Protein AF-G9BY23-F1 (afdb_monomer)

Structure (mmCIF, N/CA/C/O backbone):
data_AF-G9BY23-F1
#
_entry.id   AF-G9BY23-F1
#
loop_
_atom_site.group_PDB
_atom_site.id
_atom_site.type_symbol
_atom_site.label_atom_id
_atom_site.label_alt_id
_atom_site.label_comp_id
_atom_site.label_asym_id
_atom_site.label_entity_id
_atom_site.label_seq_id
_atom_site.pdbx_PDB_ins_code
_atom_site.Cartn_x
_atom_site.Cartn_y
_atom_site.Cartn_z
_atom_site.occupancy
_atom_site.B_iso_or_equiv
_atom_site.auth_seq_id
_atom_site.auth_comp_id
_atom_site.auth_asym_id
_atom_site.auth_atom_id
_atom_site.pdbx_PDB_model_num
ATOM 1 N N . LEU A 1 1 ? 7.078 -3.952 -28.530 1.00 67.00 1 LEU A N 1
ATOM 2 C CA . LEU A 1 1 ? 6.499 -4.415 -27.232 1.00 67.00 1 LEU A CA 1
ATOM 3 C C . LEU A 1 1 ? 7.378 -3.966 -26.068 1.00 67.00 1 LEU A C 1
ATOM 5 O O . LEU A 1 1 ? 6.854 -3.546 -25.046 1.00 67.00 1 LEU A O 1
ATOM 9 N N . LEU A 1 2 ? 8.705 -4.004 -26.226 1.00 70.94 2 LEU A N 1
ATOM 10 C CA . LEU A 1 2 ? 9.654 -3.502 -25.228 1.00 70.94 2 LEU A CA 1
ATOM 11 C C . LEU A 1 2 ? 9.468 -1.994 -24.974 1.00 70.94 2 LEU A C 1
ATOM 13 O O . LEU A 1 2 ? 9.468 -1.566 -23.827 1.00 70.94 2 LEU A O 1
ATOM 17 N N . ARG A 1 3 ? 9.177 -1.225 -26.034 1.00 74.00 3 ARG A N 1
ATOM 18 C CA . ARG A 1 3 ? 8.902 0.227 -26.002 1.00 74.00 3 ARG A CA 1
ATOM 19 C C . ARG A 1 3 ? 7.757 0.676 -25.083 1.00 74.00 3 ARG A C 1
ATOM 21 O O . ARG A 1 3 ? 7.703 1.834 -24.691 1.00 74.00 3 ARG A O 1
ATOM 28 N N . GLU A 1 4 ? 6.827 -0.221 -24.753 1.00 73.81 4 GLU A N 1
ATOM 29 C CA . GLU A 1 4 ? 5.715 0.068 -23.831 1.00 73.81 4 GLU A CA 1
ATOM 30 C C . GLU A 1 4 ? 6.126 -0.098 -22.361 1.00 73.81 4 GLU A C 1
ATOM 32 O O . GLU A 1 4 ? 5.436 0.363 -21.452 1.00 73.81 4 GLU A O 1
ATOM 37 N N . ILE A 1 5 ? 7.246 -0.781 -22.120 1.00 76.56 5 ILE A N 1
ATOM 38 C CA . ILE A 1 5 ? 7.738 -1.138 -20.790 1.00 76.56 5 ILE A CA 1
ATOM 39 C C . ILE A 1 5 ? 8.937 -0.264 -20.424 1.00 76.56 5 ILE A C 1
ATOM 41 O O . ILE A 1 5 ? 9.001 0.222 -19.296 1.00 76.56 5 ILE A O 1
ATOM 45 N N . ILE A 1 6 ? 9.850 -0.033 -21.370 1.00 81.50 6 ILE A N 1
ATOM 46 C CA . ILE A 1 6 ? 11.084 0.733 -21.173 1.00 81.50 6 ILE A CA 1
ATOM 47 C C . ILE A 1 6 ? 11.173 1.905 -22.148 1.00 81.50 6 ILE A C 1
ATOM 49 O O . ILE A 1 6 ? 10.624 1.861 -23.250 1.00 81.50 6 ILE A O 1
ATOM 53 N N . ASP A 1 7 ? 11.897 2.934 -21.736 1.00 82.56 7 ASP A N 1
ATOM 54 C CA . ASP A 1 7 ? 12.338 4.029 -22.587 1.00 82.56 7 ASP A CA 1
ATOM 55 C C . ASP A 1 7 ? 13.594 3.589 -23.361 1.00 82.56 7 ASP A C 1
ATOM 57 O O . ASP A 1 7 ? 14.677 3.434 -22.787 1.00 82.56 7 ASP A O 1
ATOM 61 N N . LEU A 1 8 ? 13.437 3.317 -24.662 1.00 71.81 8 LEU A N 1
ATOM 62 C CA . LEU A 1 8 ? 14.515 2.810 -25.519 1.00 71.81 8 LEU A CA 1
ATOM 63 C C . LEU A 1 8 ? 15.639 3.836 -25.700 1.00 71.81 8 LEU A C 1
ATOM 65 O O . LEU A 1 8 ? 16.803 3.445 -25.713 1.00 71.81 8 LEU A O 1
ATOM 69 N N . GLU A 1 9 ? 15.323 5.129 -25.778 1.00 67.88 9 GLU A N 1
ATOM 70 C CA . GLU A 1 9 ? 16.326 6.185 -25.959 1.00 67.88 9 GLU A CA 1
ATOM 71 C C . GLU A 1 9 ? 17.155 6.379 -24.685 1.00 67.88 9 GLU A C 1
ATOM 73 O O . GLU A 1 9 ? 18.389 6.435 -24.739 1.00 67.88 9 GLU A O 1
ATOM 78 N N . ALA A 1 10 ? 16.501 6.393 -23.518 1.00 70.69 10 ALA A N 1
ATOM 79 C CA . ALA A 1 10 ? 17.186 6.474 -22.228 1.00 70.69 10 ALA A CA 1
ATOM 80 C C . ALA A 1 10 ? 18.034 5.222 -21.942 1.00 70.69 10 ALA A C 1
ATOM 82 O O . ALA A 1 10 ? 19.158 5.332 -21.440 1.00 70.69 10 ALA A O 1
ATOM 83 N N . THR A 1 11 ? 17.536 4.040 -22.320 1.00 71.25 11 THR A N 1
ATOM 84 C CA . THR A 1 11 ? 18.247 2.765 -22.132 1.00 71.25 11 THR A CA 1
ATOM 85 C C . THR A 1 11 ? 19.426 2.610 -23.100 1.00 71.25 11 THR A C 1
ATOM 87 O O . THR A 1 11 ? 20.443 2.031 -22.721 1.00 71.25 11 THR A O 1
ATOM 90 N N . TYR A 1 12 ? 19.326 3.134 -24.328 1.00 61.84 12 TYR A N 1
ATOM 91 C CA . TYR A 1 12 ? 20.367 3.008 -25.357 1.00 61.84 12 TYR A CA 1
ATOM 92 C C . TYR A 1 12 ? 21.461 4.087 -25.250 1.00 61.84 12 TYR A C 1
ATOM 94 O O . TYR A 1 12 ? 22.645 3.779 -25.382 1.00 61.84 12 TYR A O 1
ATOM 102 N N . ALA A 1 13 ? 21.098 5.347 -24.974 1.00 60.44 13 ALA A N 1
ATOM 103 C CA . ALA A 1 13 ? 22.017 6.495 -25.039 1.00 60.44 13 ALA A CA 1
ATOM 104 C C . ALA A 1 13 ? 22.118 7.327 -23.742 1.00 60.44 13 ALA A C 1
ATOM 106 O O . ALA A 1 13 ? 22.957 8.228 -23.643 1.00 60.44 13 ALA A O 1
ATOM 107 N N . GLY A 1 14 ? 21.291 7.044 -22.732 1.00 56.38 14 GLY A N 1
ATOM 108 C CA . GLY A 1 14 ? 21.261 7.789 -21.475 1.00 56.38 14 GLY A CA 1
ATOM 109 C C . GLY A 1 14 ? 22.391 7.430 -20.495 1.00 56.38 14 GLY A C 1
ATOM 110 O O . GLY A 1 14 ? 23.099 6.435 -20.656 1.00 56.38 14 GLY A O 1
ATOM 111 N N . PRO A 1 15 ? 22.569 8.202 -19.404 1.00 55.72 15 PRO A N 1
ATOM 112 C CA . PRO A 1 15 ? 23.492 7.851 -18.313 1.00 55.72 15 PRO A CA 1
ATOM 113 C C . PRO A 1 15 ? 23.177 6.487 -17.667 1.00 55.72 15 PRO A C 1
ATOM 115 O O . PRO A 1 15 ? 24.046 5.887 -17.030 1.00 55.72 15 PRO A O 1
ATOM 118 N N . GLU A 1 16 ? 21.955 5.992 -17.861 1.00 55.59 16 GLU A N 1
ATOM 119 C CA . GLU A 1 16 ? 21.451 4.688 -17.427 1.00 55.59 16 GLU A CA 1
ATOM 120 C C . GLU A 1 16 ? 21.920 3.533 -18.326 1.00 55.59 16 GLU A C 1
ATOM 122 O O . GLU A 1 16 ? 22.091 2.427 -17.820 1.00 55.59 16 GLU A O 1
ATOM 127 N N . ALA A 1 17 ? 22.288 3.784 -19.590 1.00 56.00 17 ALA A N 1
ATOM 128 C CA . ALA A 1 17 ? 22.908 2.794 -20.481 1.00 56.00 17 ALA A CA 1
ATOM 129 C C . ALA A 1 17 ? 24.242 2.248 -19.927 1.00 56.00 17 ALA A C 1
ATOM 131 O O . ALA A 1 17 ? 24.656 1.133 -20.230 1.00 56.00 17 ALA A O 1
ATOM 132 N N . LYS A 1 18 ? 24.917 3.019 -19.058 1.00 51.59 18 LYS A N 1
ATOM 133 C CA . LYS A 1 18 ? 26.130 2.586 -18.335 1.00 51.59 18 LYS A CA 1
ATOM 134 C C . LYS A 1 18 ? 25.835 1.704 -17.112 1.00 51.59 18 LYS A C 1
ATOM 136 O O . LYS A 1 18 ? 26.768 1.132 -16.555 1.00 51.59 18 LYS A O 1
ATOM 141 N N . GLN A 1 19 ? 24.582 1.660 -16.656 1.00 52.53 19 GLN A N 1
ATOM 142 C CA . GLN A 1 19 ? 24.112 0.874 -15.504 1.00 52.53 19 GLN A CA 1
ATOM 143 C C . GLN A 1 19 ? 23.235 -0.317 -15.920 1.00 52.53 19 GLN A C 1
ATOM 145 O O . GLN A 1 19 ? 23.069 -1.248 -15.133 1.00 52.53 19 GLN A O 1
ATOM 150 N N . ALA A 1 20 ? 22.693 -0.294 -17.139 1.00 56.03 20 ALA A N 1
ATOM 151 C CA . ALA A 1 20 ? 22.056 -1.424 -17.796 1.00 56.03 20 ALA A CA 1
ATOM 152 C C . ALA A 1 20 ? 23.069 -2.566 -18.052 1.00 56.03 20 ALA A C 1
ATOM 154 O O . ALA A 1 20 ? 24.280 -2.318 -18.113 1.00 56.03 20 ALA A O 1
ATOM 155 N N . PRO A 1 21 ? 22.613 -3.829 -18.180 1.00 49.38 21 PRO A N 1
ATOM 156 C CA . PRO A 1 21 ? 23.489 -4.946 -18.522 1.00 49.38 21 PRO A CA 1
ATOM 157 C C . PRO A 1 21 ? 24.249 -4.648 -19.819 1.00 49.38 21 PRO A 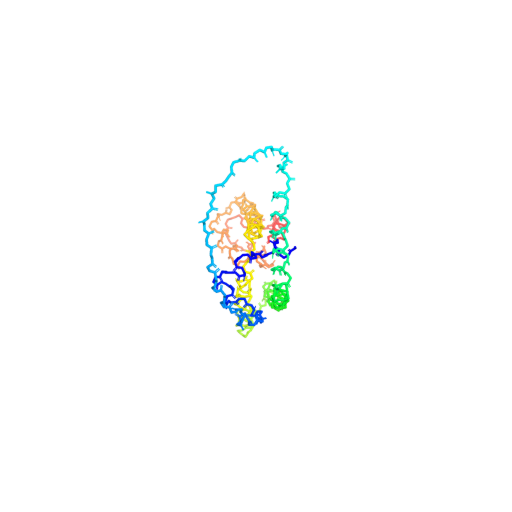C 1
ATOM 159 O O . PRO A 1 21 ? 23.654 -4.316 -20.842 1.00 49.38 21 PRO A O 1
ATOM 162 N N . VAL A 1 22 ? 25.581 -4.736 -19.750 1.00 50.38 22 VAL A N 1
ATOM 163 C CA . VAL A 1 22 ? 26.487 -4.408 -20.855 1.00 50.38 22 VAL A CA 1
ATOM 164 C C . VAL A 1 22 ? 26.255 -5.393 -21.997 1.00 50.38 22 VAL A C 1
ATOM 166 O O . VAL A 1 22 ? 26.747 -6.522 -21.960 1.00 50.38 22 VAL A O 1
ATOM 169 N N . VAL A 1 23 ? 25.528 -4.966 -23.026 1.00 49.94 23 VAL A N 1
ATOM 170 C CA . VAL A 1 23 ? 25.522 -5.664 -24.311 1.00 49.94 23 VAL A CA 1
ATOM 171 C C . VAL A 1 23 ? 26.914 -5.483 -24.920 1.00 49.94 23 VAL A C 1
ATOM 173 O O . VAL A 1 23 ? 27.426 -4.365 -25.026 1.00 49.94 23 VAL A O 1
ATOM 176 N N . GLN A 1 24 ? 27.589 -6.595 -25.223 1.00 42.44 24 GLN A N 1
ATOM 177 C CA . GLN A 1 24 ? 28.903 -6.564 -25.860 1.00 42.44 24 GLN A CA 1
ATOM 178 C C . GLN A 1 24 ? 28.751 -5.990 -27.268 1.00 42.44 24 GLN A C 1
ATOM 180 O O . GLN A 1 24 ? 28.245 -6.657 -28.167 1.00 42.44 24 GLN A O 1
ATOM 185 N N . ARG A 1 25 ? 29.211 -4.752 -27.441 1.00 50.03 25 ARG A N 1
ATOM 186 C CA . ARG A 1 25 ? 29.390 -4.128 -28.751 1.00 50.03 25 ARG A CA 1
ATOM 187 C C . ARG A 1 25 ? 30.452 -4.916 -29.528 1.00 50.03 25 ARG A C 1
ATOM 189 O O . ARG A 1 25 ? 31.527 -5.140 -28.969 1.00 50.03 25 ARG A O 1
ATOM 196 N N . PRO A 1 26 ? 30.217 -5.316 -30.786 1.00 40.50 26 PRO A N 1
ATOM 197 C CA . PRO A 1 26 ? 31.316 -5.569 -31.704 1.00 40.50 26 PRO A CA 1
ATOM 198 C C . PRO A 1 26 ? 32.054 -4.240 -31.910 1.00 40.50 26 PRO A C 1
ATOM 200 O O . PRO A 1 26 ? 31.423 -3.229 -32.212 1.00 40.50 26 PRO A O 1
ATOM 203 N N . ASP A 1 27 ? 33.366 -4.226 -31.689 1.00 39.53 27 ASP A N 1
ATOM 204 C CA . ASP A 1 27 ? 34.211 -3.038 -31.806 1.00 39.53 27 ASP A CA 1
ATOM 205 C C . ASP A 1 27 ? 34.056 -2.361 -33.184 1.00 39.53 27 ASP A C 1
ATOM 207 O O . ASP A 1 27 ? 34.486 -2.898 -34.206 1.00 39.53 27 ASP A O 1
ATOM 211 N N . GLU A 1 28 ? 33.501 -1.146 -33.224 1.00 44.50 28 GLU A N 1
ATOM 212 C CA . GLU A 1 28 ? 33.638 -0.241 -34.372 1.00 44.50 28 GLU A CA 1
ATOM 213 C C . GLU A 1 28 ? 35.015 0.448 -34.343 1.00 44.50 28 GLU A C 1
ATOM 215 O O . GLU A 1 28 ? 35.144 1.666 -34.257 1.00 44.50 28 GLU A O 1
ATOM 220 N N . GLU A 1 29 ? 36.081 -0.345 -34.433 1.00 42.09 29 GLU A N 1
ATOM 221 C CA . GLU A 1 29 ? 37.410 0.116 -34.838 1.00 42.09 29 GLU A CA 1
ATOM 222 C C . GLU A 1 29 ? 37.731 -0.499 -36.203 1.00 42.09 29 GLU A C 1
ATOM 224 O O . GLU A 1 29 ? 38.390 -1.531 -36.293 1.00 42.09 29 GLU A O 1
ATOM 229 N N . ASN A 1 30 ? 37.207 0.106 -37.278 1.00 43.88 30 ASN A N 1
ATOM 230 C CA . ASN A 1 30 ? 37.861 0.243 -38.592 1.00 43.88 30 ASN A CA 1
ATOM 231 C C . ASN A 1 30 ? 36.857 0.632 -39.688 1.00 43.88 30 ASN A C 1
ATOM 233 O O . ASN A 1 30 ? 36.250 -0.236 -40.314 1.00 43.88 30 ASN A O 1
ATOM 237 N N . LYS A 1 31 ? 36.821 1.916 -40.058 1.00 36.41 31 LYS A N 1
ATOM 238 C CA . LYS A 1 31 ? 36.762 2.297 -41.478 1.00 36.41 31 LYS A CA 1
ATOM 239 C C . LYS A 1 31 ? 37.729 3.461 -41.740 1.00 36.41 31 LYS A C 1
ATOM 241 O O . LYS A 1 31 ? 37.720 4.427 -40.979 1.00 36.41 31 LYS A O 1
ATOM 246 N N . PRO A 1 32 ? 38.601 3.351 -42.759 1.00 37.53 32 PRO A N 1
ATOM 247 C CA . PRO A 1 32 ? 39.670 4.305 -43.011 1.00 37.53 32 PRO A CA 1
ATOM 248 C C . PRO A 1 32 ? 39.161 5.555 -43.735 1.00 37.53 32 PRO A C 1
ATOM 250 O O . PRO A 1 32 ? 38.153 5.526 -44.439 1.00 37.53 32 PRO A O 1
ATOM 253 N N . ALA A 1 33 ? 39.917 6.636 -43.568 1.00 41.94 33 ALA A N 1
ATOM 254 C CA . ALA A 1 33 ? 39.805 7.874 -44.322 1.00 41.94 33 ALA A CA 1
ATOM 255 C C . ALA A 1 33 ? 39.959 7.640 -45.836 1.00 41.94 33 ALA A C 1
ATOM 257 O O . ALA A 1 33 ? 40.886 6.944 -46.253 1.00 41.94 33 ALA A O 1
ATOM 258 N N . ASP A 1 34 ? 39.126 8.301 -46.643 1.00 34.56 34 ASP A N 1
ATOM 259 C CA . ASP A 1 34 ? 39.473 8.622 -48.028 1.00 34.56 34 ASP A CA 1
ATOM 260 C C . ASP A 1 34 ? 39.143 10.095 -48.313 1.00 34.56 34 ASP A C 1
ATOM 262 O O . ASP A 1 34 ? 37.999 10.544 -48.246 1.00 34.56 34 ASP A O 1
ATOM 266 N N . ASP A 1 35 ? 40.210 10.846 -48.564 1.00 36.78 35 ASP A N 1
ATOM 267 C CA . ASP A 1 35 ? 40.246 12.217 -49.050 1.00 36.78 35 ASP A CA 1
ATOM 268 C C . ASP A 1 35 ? 40.460 12.156 -50.560 1.00 36.78 35 ASP A C 1
ATOM 270 O O . ASP A 1 35 ? 41.552 11.774 -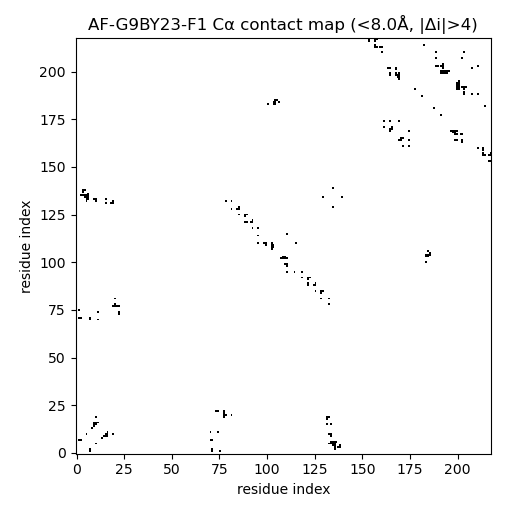50.977 1.00 36.78 35 ASP A O 1
ATOM 274 N N . LYS A 1 36 ? 39.473 12.583 -51.366 1.00 35.03 36 LYS A N 1
ATOM 275 C CA . LYS A 1 36 ? 39.711 13.149 -52.708 1.00 35.03 36 LYS A CA 1
ATOM 276 C C . LYS A 1 36 ? 38.671 14.204 -53.095 1.00 35.03 36 LYS A C 1
ATOM 278 O O . LYS A 1 36 ? 37.579 13.904 -53.561 1.00 35.03 36 LYS A O 1
ATOM 283 N N . SER A 1 37 ? 39.089 15.464 -52.979 1.00 31.31 37 SER A N 1
ATOM 284 C CA . SER A 1 37 ? 39.159 16.446 -54.079 1.00 31.31 37 SER A CA 1
ATOM 285 C C . SER A 1 37 ? 38.443 16.091 -55.402 1.00 31.31 37 SER A C 1
ATOM 287 O O . SER A 1 37 ? 38.862 15.157 -56.085 1.00 31.31 37 SER A O 1
ATOM 289 N N . ALA A 1 38 ? 37.494 16.934 -55.849 1.00 31.12 38 ALA A N 1
ATOM 290 C CA . ALA A 1 38 ? 37.637 17.740 -57.079 1.00 31.12 38 ALA A CA 1
ATOM 291 C C . ALA A 1 38 ? 36.343 18.469 -57.525 1.00 31.12 38 ALA A C 1
ATOM 293 O O . ALA A 1 38 ? 35.353 17.853 -57.892 1.00 31.12 38 ALA A O 1
ATOM 294 N N . ARG A 1 39 ? 36.484 19.796 -57.688 1.00 32.81 39 ARG A N 1
ATOM 295 C CA . ARG A 1 39 ? 35.924 20.647 -58.766 1.00 32.81 39 ARG A CA 1
ATOM 296 C C . ARG A 1 39 ? 34.414 20.929 -58.790 1.00 32.81 39 ARG A C 1
ATOM 298 O O . ARG A 1 39 ? 33.646 20.315 -59.516 1.00 32.81 39 ARG A O 1
ATOM 305 N N . SER A 1 40 ? 34.076 22.064 -58.179 1.00 32.72 40 SER A N 1
ATOM 306 C CA . SER A 1 40 ? 32.967 22.917 -58.611 1.00 32.72 40 SER A CA 1
ATOM 307 C C . SER A 1 40 ? 33.278 23.559 -59.974 1.00 32.72 40 SER A C 1
ATOM 309 O O . SER A 1 40 ? 34.235 24.328 -60.101 1.00 32.72 40 SER A O 1
ATOM 311 N N . ARG A 1 41 ? 32.474 23.222 -60.988 1.00 32.66 41 ARG A N 1
ATOM 312 C CA . ARG A 1 41 ? 32.121 24.076 -62.133 1.00 32.66 41 ARG A CA 1
ATOM 313 C C . ARG A 1 41 ? 30.692 23.722 -62.543 1.00 32.66 41 ARG A C 1
ATOM 315 O O . ARG A 1 41 ? 30.474 22.706 -63.189 1.00 32.66 41 ARG A O 1
ATOM 322 N N . SER A 1 42 ? 29.752 24.564 -62.133 1.00 29.56 42 SER A N 1
ATOM 323 C CA . SER A 1 42 ? 28.387 24.610 -62.649 1.00 29.56 42 SER A CA 1
ATOM 324 C C . SER A 1 42 ? 28.321 25.736 -63.671 1.00 29.56 42 SER A C 1
ATOM 326 O O . SER A 1 42 ? 28.519 26.889 -63.297 1.00 29.56 42 SER A O 1
ATOM 328 N N . ASP A 1 43 ? 28.036 25.393 -64.921 1.00 35.56 43 ASP A N 1
ATOM 329 C CA . ASP A 1 43 ? 27.282 26.244 -65.840 1.00 35.56 43 ASP A CA 1
ATOM 330 C C . ASP A 1 43 ? 26.691 25.316 -66.909 1.00 35.56 43 ASP A C 1
ATOM 332 O O . ASP A 1 43 ? 27.437 24.814 -67.745 1.00 35.56 43 ASP A O 1
ATOM 336 N N . ASP A 1 44 ? 25.405 24.976 -66.799 1.00 30.30 44 ASP A N 1
ATOM 337 C CA . ASP A 1 44 ? 24.476 25.078 -67.929 1.00 30.30 44 ASP A CA 1
ATOM 338 C C . ASP A 1 44 ? 23.028 24.872 -67.461 1.00 30.30 44 ASP A C 1
ATOM 340 O O . ASP A 1 44 ? 22.694 23.958 -66.705 1.00 30.30 44 ASP A O 1
ATOM 344 N N . VAL A 1 45 ? 22.173 25.770 -67.928 1.00 42.38 45 VAL A N 1
ATOM 345 C CA . VAL A 1 45 ? 20.731 25.827 -67.717 1.00 42.38 45 VAL A CA 1
ATOM 346 C C . VAL A 1 45 ? 20.084 25.003 -68.818 1.00 42.38 45 VAL A C 1
ATOM 348 O O . VAL A 1 45 ? 20.288 25.328 -69.980 1.00 42.38 45 VAL A O 1
ATOM 351 N N . THR A 1 46 ? 19.241 24.013 -68.498 1.00 32.25 46 THR A N 1
ATOM 352 C CA . THR A 1 46 ? 18.000 23.738 -69.256 1.00 32.25 46 THR A CA 1
ATOM 353 C C . THR A 1 46 ? 17.168 22.584 -68.673 1.00 32.25 46 THR A C 1
ATOM 355 O O . THR A 1 46 ? 17.538 21.423 -68.748 1.00 32.25 46 THR A O 1
ATOM 358 N N . ASN A 1 47 ? 15.946 22.952 -68.278 1.00 33.50 47 ASN A N 1
ATOM 359 C CA . ASN A 1 47 ? 14.700 22.393 -68.809 1.00 33.50 47 ASN A CA 1
ATOM 360 C C . ASN A 1 47 ? 14.066 21.129 -68.181 1.00 33.50 47 ASN A C 1
ATOM 362 O O . ASN A 1 47 ? 14.692 20.095 -68.001 1.00 33.50 47 ASN A O 1
ATOM 366 N N . VAL A 1 48 ? 12.739 21.278 -68.046 1.00 35.94 48 VAL A N 1
ATOM 367 C CA . VAL A 1 48 ? 11.619 20.339 -67.851 1.00 35.94 48 VAL A CA 1
ATOM 368 C C . VAL A 1 48 ? 11.483 19.587 -66.530 1.00 35.94 48 VAL A C 1
ATOM 370 O O . VAL A 1 48 ? 12.147 18.596 -66.260 1.00 35.94 48 VAL A O 1
ATOM 373 N N . GLY A 1 49 ? 10.492 20.047 -65.760 1.00 42.41 49 GLY A N 1
ATOM 374 C CA . GLY A 1 49 ? 9.921 19.329 -64.638 1.00 42.41 49 GLY A CA 1
ATOM 375 C C . GLY A 1 49 ? 9.224 18.030 -65.043 1.00 42.41 49 GLY A C 1
ATOM 376 O O . GLY A 1 49 ? 8.683 17.890 -66.140 1.00 42.41 49 GLY A O 1
ATOM 377 N N . GLY A 1 50 ? 9.227 17.114 -64.088 1.00 35.25 50 GLY A N 1
ATOM 378 C CA . GLY A 1 50 ? 8.365 15.953 -63.990 1.00 35.25 50 GLY A CA 1
ATOM 379 C C . GLY A 1 50 ? 8.104 15.756 -62.503 1.00 35.25 50 GLY A C 1
ATOM 380 O O . GLY A 1 50 ? 9.026 15.845 -61.699 1.00 35.25 50 GLY A O 1
ATOM 381 N N . GLU A 1 51 ? 6.834 15.626 -62.158 1.00 47.31 51 GLU A N 1
ATOM 382 C CA . GLU A 1 51 ? 6.308 15.472 -60.807 1.00 47.31 51 GLU A CA 1
ATOM 383 C C . GLU A 1 51 ? 7.009 14.325 -60.063 1.00 47.31 51 GLU A C 1
ATOM 385 O O . GLU A 1 51 ? 7.113 13.213 -60.573 1.00 47.31 51 GLU A O 1
ATOM 390 N N . GLY A 1 52 ? 7.490 14.620 -58.859 1.00 40.50 52 GLY A N 1
ATOM 391 C CA . GLY A 1 52 ? 8.145 13.680 -57.953 1.00 40.50 52 GLY A CA 1
ATOM 392 C C . GLY A 1 52 ? 8.096 14.236 -56.536 1.00 40.50 52 GLY A C 1
ATOM 393 O O . GLY A 1 52 ? 9.118 14.430 -55.897 1.00 40.50 52 GLY A O 1
ATOM 394 N N . GLN A 1 53 ? 6.902 14.626 -56.097 1.00 47.44 53 GLN A N 1
ATOM 395 C CA . GLN A 1 53 ? 6.595 14.759 -54.677 1.00 47.44 53 GLN A CA 1
ATOM 396 C C . GLN A 1 53 ? 5.800 13.509 -54.306 1.00 47.44 53 GLN A C 1
ATOM 398 O O . GLN A 1 53 ? 4.887 13.165 -55.056 1.00 47.44 53 GLN A O 1
ATOM 403 N N . SER A 1 54 ? 6.163 12.889 -53.176 1.00 47.97 54 SER A N 1
ATOM 404 C CA . SER A 1 54 ? 5.538 11.713 -52.532 1.00 47.97 54 SER A CA 1
ATOM 405 C C . SER A 1 54 ? 6.283 10.368 -52.619 1.00 47.97 54 SER A C 1
ATOM 407 O O . SER A 1 54 ? 5.624 9.348 -52.773 1.00 47.97 54 SER A O 1
ATOM 409 N N . GLU A 1 55 ? 7.613 10.335 -52.455 1.00 46.56 55 GLU A N 1
ATOM 410 C CA . GLU A 1 55 ? 8.323 9.087 -52.069 1.00 46.56 55 GLU A CA 1
ATOM 411 C C . GLU A 1 55 ? 9.340 9.271 -50.913 1.00 46.56 55 GLU A C 1
ATOM 413 O O . GLU A 1 55 ? 9.657 8.301 -50.242 1.00 46.56 55 GLU A O 1
ATOM 418 N N . GLU A 1 56 ? 9.788 10.493 -50.582 1.00 47.59 56 GLU A N 1
ATOM 419 C CA . GLU A 1 56 ? 10.811 10.702 -49.528 1.00 47.59 56 GLU A CA 1
ATOM 420 C C . GLU A 1 56 ? 10.267 10.704 -48.079 1.00 47.59 56 GLU A C 1
ATOM 422 O O . GLU A 1 56 ? 11.030 10.473 -47.150 1.00 47.59 56 GLU A O 1
ATOM 427 N N . GLU A 1 57 ? 8.966 10.934 -47.855 1.00 47.22 57 GLU A N 1
ATOM 428 C CA . GLU A 1 57 ? 8.393 10.932 -46.489 1.00 47.22 57 GLU A CA 1
ATOM 429 C C . GLU A 1 57 ? 8.090 9.513 -45.961 1.00 47.22 57 GLU A C 1
ATOM 431 O O . GLU A 1 57 ? 8.127 9.301 -44.752 1.00 47.22 57 GLU A O 1
ATOM 436 N N . ASP A 1 58 ? 7.826 8.541 -46.845 1.00 51.44 58 ASP A N 1
ATOM 437 C CA . ASP A 1 58 ? 7.527 7.144 -46.463 1.00 51.44 58 ASP A CA 1
ATOM 438 C C . ASP A 1 58 ? 8.828 6.379 -46.127 1.00 51.44 58 ASP A C 1
ATOM 440 O O . ASP A 1 58 ? 8.892 5.645 -45.141 1.00 51.44 58 ASP A O 1
ATOM 444 N N . ASP A 1 59 ? 9.908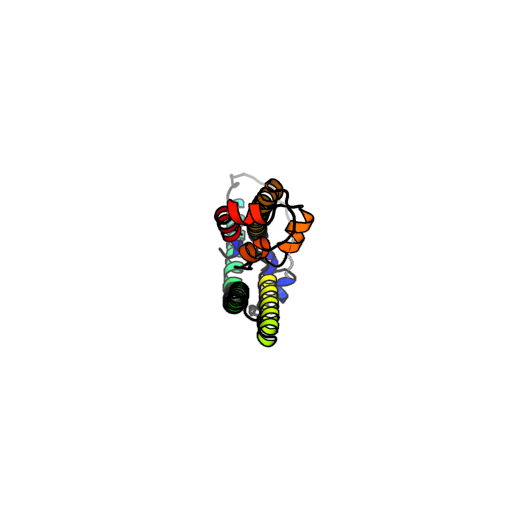 6.627 -46.884 1.00 55.88 59 ASP A N 1
ATOM 445 C CA . ASP A 1 59 ? 11.218 5.994 -46.670 1.00 55.88 59 ASP A CA 1
ATOM 446 C C . ASP A 1 59 ? 11.890 6.445 -45.354 1.00 55.88 59 ASP A C 1
ATOM 448 O O . ASP A 1 59 ? 12.530 5.636 -44.679 1.00 55.88 59 ASP A O 1
ATOM 452 N N . GLU A 1 60 ? 11.723 7.707 -44.935 1.00 56.75 60 GLU A N 1
ATOM 453 C CA . GLU A 1 60 ? 12.260 8.205 -43.657 1.00 56.75 60 GLU A CA 1
ATOM 454 C C . GLU A 1 60 ? 11.518 7.626 -42.436 1.00 56.75 60 GLU A C 1
ATOM 456 O O . GLU A 1 60 ? 12.152 7.281 -41.431 1.00 56.75 60 GLU A O 1
ATOM 461 N N . GLU A 1 61 ? 10.186 7.480 -42.503 1.00 56.97 61 GLU A N 1
ATOM 462 C CA . GLU A 1 61 ? 9.411 6.810 -41.447 1.00 56.97 61 GLU A CA 1
ATOM 463 C C . GLU A 1 61 ? 9.767 5.320 -41.355 1.00 56.97 61 GLU A C 1
ATOM 465 O O . GLU A 1 6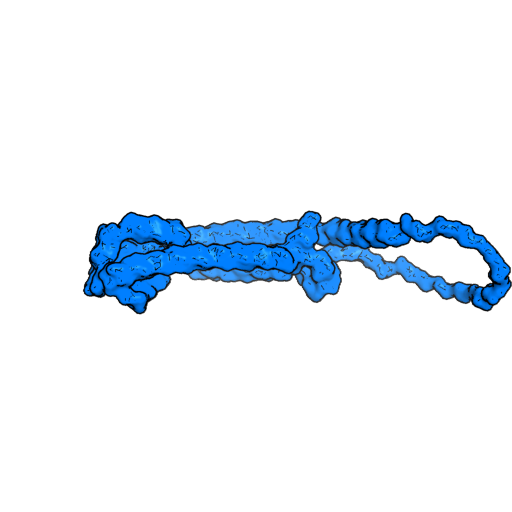1 ? 9.931 4.787 -40.248 1.00 56.97 61 GLU A O 1
ATOM 470 N N . ASP A 1 62 ? 9.949 4.643 -42.488 1.00 56.88 62 ASP A N 1
ATOM 471 C CA . ASP A 1 62 ? 10.353 3.238 -42.524 1.00 56.88 62 ASP A CA 1
ATOM 472 C C . ASP A 1 62 ? 11.802 3.025 -42.046 1.00 56.88 62 ASP A C 1
ATOM 474 O O . ASP A 1 62 ? 12.065 2.078 -41.293 1.00 56.88 62 ASP A O 1
ATOM 478 N N . GLU A 1 63 ? 12.740 3.925 -42.365 1.00 59.69 63 GLU A N 1
ATOM 479 C CA . GLU A 1 63 ? 14.108 3.895 -41.825 1.00 59.69 63 GLU A CA 1
ATOM 480 C C . GLU A 1 63 ? 14.148 4.157 -40.312 1.00 59.69 63 GLU A C 1
ATOM 482 O O . GLU A 1 63 ? 14.858 3.455 -39.575 1.00 59.69 63 GLU A O 1
ATOM 487 N N . ALA A 1 64 ? 13.356 5.109 -39.809 1.00 63.69 64 ALA A N 1
ATOM 488 C CA . ALA A 1 64 ? 13.237 5.372 -38.376 1.00 63.69 64 ALA A CA 1
ATOM 489 C C . ALA A 1 64 ? 12.651 4.161 -37.628 1.00 63.69 64 ALA A C 1
ATOM 491 O O . ALA A 1 64 ? 13.165 3.754 -36.579 1.00 63.69 64 ALA A O 1
ATOM 492 N N . ASN A 1 65 ? 11.623 3.524 -38.190 1.00 63.81 65 ASN A N 1
ATOM 493 C CA . ASN A 1 65 ? 11.028 2.309 -37.636 1.00 63.81 65 ASN A CA 1
ATOM 494 C C . ASN A 1 65 ? 11.996 1.112 -37.671 1.00 63.81 65 ASN A C 1
ATOM 496 O O . ASN A 1 65 ? 12.049 0.337 -36.708 1.00 63.81 65 ASN A O 1
ATOM 500 N N . LEU A 1 66 ? 12.795 0.970 -38.734 1.00 58.47 66 LEU A N 1
ATOM 501 C CA . LEU A 1 66 ? 13.816 -0.074 -38.857 1.00 58.47 66 LEU A CA 1
ATOM 502 C C . LEU A 1 66 ? 14.957 0.117 -37.842 1.00 58.47 66 LEU A C 1
ATOM 504 O O . LEU A 1 66 ? 15.385 -0.852 -37.209 1.00 58.47 66 LEU A O 1
ATOM 508 N N . SER A 1 67 ? 15.398 1.360 -37.630 1.00 76.81 67 SER A N 1
ATOM 509 C CA . SER A 1 67 ? 16.411 1.726 -36.629 1.00 76.81 67 SER A CA 1
ATOM 510 C C . SER A 1 67 ? 15.941 1.419 -35.200 1.00 76.81 67 SER A C 1
ATOM 512 O O . SER A 1 67 ? 16.659 0.793 -34.415 1.00 76.81 67 SER A O 1
ATOM 514 N N . LEU A 1 68 ? 14.683 1.742 -34.878 1.00 76.69 68 LEU A N 1
ATOM 515 C CA . LEU A 1 68 ? 14.076 1.421 -33.582 1.00 76.69 68 LEU A CA 1
ATOM 516 C C . LEU A 1 68 ? 13.916 -0.090 -33.362 1.00 76.69 68 LEU A C 1
ATOM 518 O O . LEU A 1 68 ? 14.157 -0.588 -32.259 1.00 76.69 68 LEU A O 1
ATOM 522 N N . ALA A 1 69 ? 13.534 -0.838 -34.398 1.00 80.50 69 ALA A N 1
ATOM 523 C CA . ALA A 1 69 ? 13.418 -2.292 -34.321 1.00 80.50 69 ALA A CA 1
ATOM 524 C C . ALA A 1 69 ? 14.780 -2.971 -34.092 1.00 80.50 69 ALA A C 1
ATOM 526 O O . ALA A 1 69 ? 14.860 -3.949 -33.342 1.00 80.50 69 ALA A O 1
ATOM 527 N N . ALA A 1 70 ? 15.852 -2.439 -34.689 1.00 80.25 70 ALA A N 1
ATOM 528 C CA . ALA A 1 70 ? 17.216 -2.908 -34.463 1.00 80.25 70 ALA A CA 1
ATOM 529 C C . ALA A 1 70 ? 17.671 -2.660 -33.012 1.00 80.25 70 ALA A C 1
ATOM 531 O O . ALA A 1 70 ? 18.163 -3.587 -32.364 1.00 80.25 70 ALA A O 1
ATOM 532 N N . MET A 1 71 ? 17.409 -1.467 -32.462 1.00 78.00 71 MET A N 1
ATOM 533 C CA . MET A 1 71 ? 17.684 -1.159 -31.050 1.00 78.00 71 MET A CA 1
ATOM 534 C C . MET A 1 71 ? 16.868 -2.045 -30.090 1.00 78.00 71 MET A C 1
ATOM 536 O O . MET A 1 71 ? 17.398 -2.535 -29.090 1.00 78.00 71 MET A O 1
ATOM 540 N N . GLU A 1 72 ? 15.587 -2.314 -30.390 1.00 81.75 72 GLU A N 1
ATOM 541 C CA . GLU A 1 72 ? 14.752 -3.230 -29.591 1.00 81.75 72 GLU A CA 1
ATOM 542 C C . GLU A 1 72 ? 15.326 -4.656 -29.606 1.00 81.75 72 GLU A C 1
ATOM 544 O O . GLU A 1 72 ? 15.357 -5.311 -28.563 1.00 81.75 72 GLU A O 1
ATOM 549 N N . ALA A 1 73 ? 15.804 -5.143 -30.754 1.00 83.88 73 ALA A N 1
ATOM 550 C CA . ALA A 1 73 ? 16.381 -6.481 -30.873 1.00 83.88 73 ALA A CA 1
ATOM 551 C C . ALA A 1 73 ? 17.673 -6.647 -30.054 1.00 83.88 73 ALA A C 1
ATOM 553 O O . ALA A 1 73 ? 17.878 -7.709 -29.461 1.00 83.88 73 ALA A O 1
ATOM 554 N N . GLU A 1 74 ? 18.501 -5.604 -29.981 1.00 82.19 74 GLU A N 1
ATOM 555 C CA . GLU A 1 74 ? 19.754 -5.609 -29.223 1.00 82.19 74 GLU A CA 1
ATOM 556 C C . GLU A 1 74 ? 19.527 -5.535 -27.705 1.00 82.19 74 GLU A C 1
ATOM 558 O O . GLU A 1 74 ? 20.150 -6.278 -26.945 1.00 82.19 74 GLU A O 1
ATOM 563 N N . LEU A 1 75 ? 18.596 -4.691 -27.248 1.00 81.69 75 LEU A N 1
ATOM 564 C CA . LEU A 1 75 ? 18.332 -4.490 -25.817 1.00 81.69 75 LEU A CA 1
ATOM 565 C C . LEU A 1 75 ? 17.456 -5.586 -25.196 1.00 81.69 75 LEU A C 1
ATOM 567 O O . LEU A 1 75 ? 17.525 -5.842 -23.989 1.00 81.69 75 LEU A O 1
ATOM 571 N N . LYS A 1 76 ? 16.623 -6.256 -26.000 1.00 84.69 76 LYS A N 1
ATOM 572 C CA . LYS A 1 76 ? 15.642 -7.239 -25.520 1.00 84.69 76 LYS A CA 1
ATOM 573 C C . LYS A 1 76 ? 16.235 -8.354 -24.643 1.00 84.69 76 LYS A C 1
ATOM 575 O O . LYS A 1 76 ? 15.616 -8.630 -23.615 1.00 84.69 76 LYS A O 1
ATOM 580 N N . PRO A 1 77 ? 17.377 -8.997 -24.963 1.00 88.62 77 PRO A N 1
ATOM 581 C CA . PRO A 1 77 ? 17.944 -10.045 -24.111 1.00 88.62 77 PRO A CA 1
ATOM 582 C C . PRO A 1 77 ? 18.309 -9.551 -22.704 1.00 88.62 77 PRO A C 1
ATOM 584 O O . PRO A 1 77 ? 17.892 -10.163 -21.723 1.00 88.62 77 PRO A O 1
ATOM 587 N N . GLY A 1 78 ? 19.015 -8.420 -22.591 1.00 84.31 78 GLY A N 1
ATOM 588 C CA . GLY A 1 78 ? 19.436 -7.873 -21.294 1.00 84.31 78 GLY A CA 1
ATOM 589 C C . GLY A 1 78 ? 18.264 -7.346 -20.459 1.00 84.31 78 GLY A C 1
ATOM 590 O O . GLY A 1 78 ? 18.215 -7.525 -19.239 1.00 84.31 78 GLY A O 1
ATOM 591 N N . VAL A 1 79 ? 17.269 -6.752 -21.120 1.00 87.06 79 VAL A N 1
ATOM 592 C CA . VAL A 1 79 ? 16.028 -6.309 -20.470 1.00 87.06 79 VAL A CA 1
ATOM 593 C C . VAL A 1 79 ? 15.243 -7.503 -19.929 1.00 87.06 79 VAL A C 1
ATOM 595 O O . VAL A 1 79 ? 14.782 -7.458 -18.790 1.00 87.06 79 VAL A O 1
ATOM 598 N N . MET A 1 80 ? 15.129 -8.590 -20.699 1.00 88.50 80 MET A N 1
ATOM 599 C CA . MET A 1 80 ? 14.456 -9.812 -20.246 1.00 88.50 80 MET A CA 1
ATOM 600 C C . MET A 1 80 ? 15.178 -10.467 -19.068 1.00 88.50 80 MET A C 1
ATOM 602 O O . MET A 1 80 ? 14.525 -10.816 -18.090 1.00 88.50 80 MET A O 1
ATOM 606 N N . GLU A 1 81 ? 16.510 -10.551 -19.098 1.00 90.44 81 GLU A N 1
ATOM 607 C CA . GLU A 1 81 ? 17.296 -11.063 -17.967 1.00 90.44 81 GLU A CA 1
ATOM 608 C C . GLU A 1 81 ? 17.066 -10.234 -16.693 1.00 90.44 81 GLU A C 1
ATOM 610 O O . GLU A 1 81 ? 16.873 -10.774 -15.600 1.00 90.44 81 GLU A O 1
ATOM 615 N N . THR A 1 82 ? 17.009 -8.908 -16.834 1.00 88.44 82 THR A N 1
ATOM 616 C CA . THR A 1 82 ? 16.732 -8.011 -15.706 1.00 88.44 82 THR A CA 1
ATOM 617 C C . THR A 1 82 ? 15.302 -8.186 -15.183 1.00 88.44 82 THR A C 1
ATOM 619 O O . THR A 1 82 ? 15.087 -8.197 -13.969 1.00 88.44 82 THR A O 1
ATOM 622 N N . LEU A 1 83 ? 14.316 -8.363 -16.070 1.00 90.00 83 LEU A N 1
ATOM 623 C CA . LEU A 1 83 ? 12.929 -8.650 -15.692 1.00 90.00 83 LEU A CA 1
ATOM 624 C C . LEU A 1 83 ? 12.794 -10.001 -14.975 1.00 90.00 83 LEU A C 1
ATOM 626 O O . LEU A 1 83 ? 12.084 -10.077 -13.970 1.00 90.00 83 LEU A O 1
ATOM 630 N N . ASP A 1 84 ? 13.506 -11.035 -15.423 1.00 92.56 84 ASP A N 1
ATOM 631 C CA . ASP A 1 84 ? 13.548 -12.342 -14.757 1.00 92.56 84 ASP A CA 1
ATOM 632 C C . ASP A 1 84 ? 14.165 -12.230 -13.356 1.00 92.56 84 ASP A C 1
ATOM 634 O O . ASP A 1 84 ? 13.603 -12.730 -12.373 1.00 92.56 84 ASP A O 1
ATOM 638 N N . PHE A 1 85 ? 15.268 -11.486 -13.222 1.00 93.12 85 PHE A N 1
ATOM 639 C CA . PHE A 1 85 ? 15.882 -11.209 -11.924 1.00 93.12 85 PHE A CA 1
ATOM 640 C C . PHE A 1 85 ? 14.931 -10.458 -10.978 1.00 93.12 85 PHE A C 1
ATOM 642 O O . PHE A 1 85 ? 14.812 -10.806 -9.795 1.00 93.12 85 PHE A O 1
ATOM 649 N N . ILE A 1 86 ? 14.220 -9.448 -11.488 1.00 92.88 86 ILE A N 1
ATOM 650 C CA . ILE A 1 86 ? 13.189 -8.706 -10.749 1.00 92.88 86 ILE A CA 1
ATOM 651 C C . ILE A 1 86 ? 12.072 -9.647 -10.302 1.00 92.88 86 ILE A C 1
ATOM 653 O O . ILE A 1 86 ? 11.688 -9.617 -9.131 1.00 92.88 86 ILE A O 1
ATOM 657 N N . ALA A 1 87 ? 11.575 -10.505 -11.195 1.00 93.88 87 ALA A N 1
ATOM 658 C CA . ALA A 1 87 ? 10.502 -11.443 -10.894 1.00 93.88 87 ALA A CA 1
ATOM 659 C C . ALA A 1 87 ? 10.905 -12.418 -9.779 1.00 93.88 87 ALA A C 1
ATOM 661 O O . ALA A 1 87 ? 10.146 -12.632 -8.829 1.00 93.88 87 ALA A O 1
ATOM 662 N N . ASP A 1 88 ? 12.112 -12.976 -9.835 1.00 95.50 88 ASP A N 1
ATOM 663 C CA . ASP A 1 88 ? 12.599 -13.915 -8.824 1.00 95.50 88 ASP A CA 1
ATOM 664 C C . ASP A 1 88 ? 12.918 -13.250 -7.483 1.00 95.50 88 ASP A C 1
ATOM 666 O O . ASP A 1 88 ? 12.642 -13.819 -6.417 1.00 95.50 88 ASP A O 1
ATOM 670 N N . THR A 1 89 ? 13.449 -12.030 -7.510 1.00 93.62 89 THR A N 1
ATOM 671 C CA . THR A 1 89 ? 13.664 -11.217 -6.306 1.00 93.62 89 THR A CA 1
ATOM 672 C C . THR A 1 89 ? 12.328 -10.852 -5.662 1.00 93.62 89 THR A C 1
ATOM 674 O O . THR A 1 89 ? 12.159 -11.029 -4.451 1.00 93.62 89 THR A O 1
ATOM 677 N N . TYR A 1 90 ? 11.339 -10.447 -6.464 1.00 94.50 90 TYR A N 1
ATOM 678 C CA . TYR A 1 90 ? 9.985 -10.156 -6.003 1.00 94.50 90 TYR A CA 1
ATOM 679 C C . TYR A 1 90 ? 9.308 -11.389 -5.398 1.00 94.50 90 TYR A C 1
ATOM 681 O O . TYR A 1 90 ? 8.763 -11.285 -4.304 1.00 94.50 90 TYR A O 1
ATOM 689 N N . LYS A 1 91 ? 9.400 -12.578 -6.014 1.00 95.19 91 LYS A N 1
ATOM 690 C CA . LYS A 1 91 ? 8.852 -13.824 -5.434 1.00 95.19 91 LYS A CA 1
ATOM 691 C C . LYS A 1 91 ? 9.408 -14.099 -4.034 1.00 95.19 91 LYS A C 1
ATOM 693 O O . LYS A 1 91 ? 8.666 -14.504 -3.140 1.00 95.19 91 LYS A O 1
ATOM 698 N N . LYS A 1 92 ? 10.713 -13.888 -3.823 1.00 93.38 92 LYS A N 1
ATOM 699 C CA . LYS A 1 92 ? 11.359 -14.063 -2.507 1.00 93.38 92 LYS A CA 1
ATOM 700 C C . LYS A 1 92 ? 10.893 -13.002 -1.510 1.00 93.38 92 LYS A C 1
ATOM 702 O O . LYS A 1 92 ? 10.604 -13.337 -0.364 1.00 93.38 92 LYS A O 1
ATOM 707 N N . LEU A 1 93 ? 10.805 -11.745 -1.945 1.00 92.19 93 LEU A N 1
ATOM 708 C CA . LEU A 1 93 ? 10.324 -10.635 -1.123 1.00 92.19 93 LEU A CA 1
ATOM 709 C C . LEU A 1 93 ? 8.865 -10.844 -0.705 1.00 92.19 93 LEU A C 1
ATOM 711 O O . LEU A 1 93 ? 8.536 -10.670 0.466 1.00 92.19 93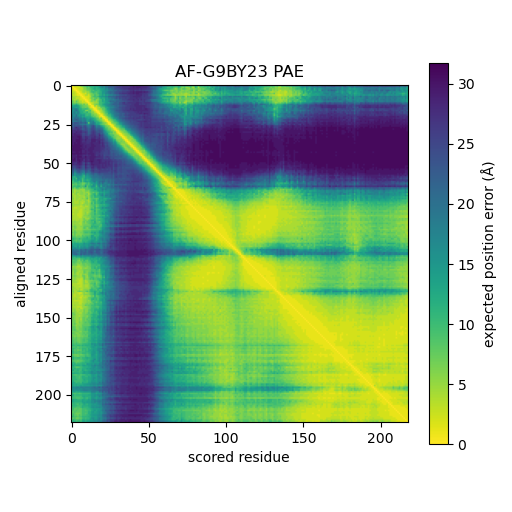 LEU A O 1
ATOM 715 N N . ARG A 1 94 ? 8.017 -11.277 -1.642 1.00 92.62 94 ARG A N 1
ATOM 716 C CA . ARG A 1 94 ? 6.591 -11.514 -1.432 1.00 92.62 94 ARG A CA 1
ATOM 717 C C . ARG A 1 94 ? 6.343 -12.573 -0.363 1.00 92.62 94 ARG A C 1
ATOM 719 O O . ARG A 1 94 ? 5.565 -12.321 0.542 1.00 92.62 94 ARG A O 1
ATOM 726 N N . LYS A 1 95 ? 7.098 -13.677 -0.367 1.00 91.44 95 LYS A N 1
ATOM 727 C CA . LYS A 1 95 ? 7.021 -14.693 0.700 1.00 91.44 95 LYS A CA 1
ATOM 728 C C . LYS A 1 95 ? 7.272 -14.114 2.097 1.00 91.44 95 LYS A C 1
ATOM 730 O O . LYS A 1 95 ? 6.610 -14.512 3.046 1.00 91.44 95 LYS A O 1
ATOM 735 N N . LEU A 1 96 ? 8.218 -13.181 2.232 1.00 90.69 96 LEU A N 1
ATOM 736 C CA . LEU A 1 96 ? 8.484 -12.514 3.512 1.00 90.69 96 LEU A CA 1
ATOM 737 C C . LEU A 1 96 ? 7.387 -11.504 3.879 1.00 90.69 96 LEU A C 1
ATOM 739 O O . LEU A 1 96 ? 7.120 -11.309 5.061 1.00 90.69 96 LEU A O 1
ATOM 743 N N . GLN A 1 97 ? 6.757 -10.858 2.892 1.00 88.69 97 GLN A N 1
ATOM 744 C CA . GLN A 1 97 ? 5.598 -9.987 3.123 1.00 88.69 97 GLN A CA 1
ATOM 745 C C . GLN A 1 97 ? 4.397 -10.790 3.610 1.00 88.69 97 GLN A C 1
ATOM 747 O O . GLN A 1 97 ? 3.803 -10.413 4.613 1.00 88.69 97 GLN A O 1
ATOM 752 N N . ASP A 1 98 ? 4.100 -11.908 2.952 1.00 88.19 98 ASP A N 1
ATOM 753 C CA . ASP A 1 98 ? 2.991 -12.785 3.320 1.00 88.19 98 ASP A CA 1
ATOM 754 C C . ASP A 1 98 ? 3.196 -13.334 4.741 1.00 88.19 98 ASP A C 1
ATOM 756 O O . ASP A 1 98 ? 2.302 -13.212 5.570 1.00 88.19 98 ASP A O 1
ATOM 760 N N . GLN A 1 99 ? 4.409 -13.801 5.076 1.00 86.62 99 GLN A N 1
ATOM 761 C CA . GLN A 1 99 ? 4.756 -14.213 6.445 1.00 86.62 99 GLN A CA 1
ATOM 762 C C . GLN A 1 99 ? 4.559 -13.093 7.468 1.00 86.62 99 GLN A C 1
ATOM 764 O O . GLN A 1 99 ? 4.088 -13.339 8.570 1.00 86.62 99 GLN A O 1
ATOM 769 N N . LYS A 1 100 ? 4.924 -11.853 7.121 1.00 83.06 100 LYS A N 1
ATOM 770 C CA . LYS A 1 100 ? 4.740 -10.714 8.022 1.00 83.06 100 LYS A CA 1
ATOM 771 C C . LYS A 1 100 ? 3.258 -10.433 8.274 1.00 83.06 100 LYS A C 1
ATOM 773 O O . LYS A 1 100 ? 2.893 -10.184 9.416 1.00 83.06 100 LYS A O 1
ATOM 778 N N . VAL A 1 101 ? 2.437 -10.457 7.225 1.00 83.25 101 VAL A N 1
ATOM 779 C CA . VAL A 1 101 ? 0.987 -10.247 7.332 1.00 83.25 101 VAL A CA 1
ATOM 780 C C . VAL A 1 101 ? 0.348 -11.373 8.142 1.00 83.25 101 VAL A C 1
ATOM 782 O O . VAL A 1 101 ? -0.411 -11.094 9.060 1.00 83.25 101 VAL A O 1
ATOM 785 N N . GLU A 1 102 ? 0.707 -12.628 7.870 1.00 84.25 102 GLU A N 1
ATOM 786 C CA . GLU A 1 102 ? 0.204 -13.795 8.600 1.00 84.25 102 GLU A CA 1
ATOM 787 C C . GLU A 1 102 ? 0.590 -13.759 10.086 1.00 84.25 102 GLU A C 1
ATOM 789 O O . GLU A 1 102 ? -0.273 -13.950 10.939 1.00 84.25 102 GLU A O 1
ATOM 794 N N . SER A 1 103 ? 1.844 -13.420 10.416 1.00 81.88 103 SER A N 1
ATOM 795 C CA . SER A 1 103 ? 2.268 -13.208 11.807 1.00 81.88 103 SER A CA 1
ATOM 796 C C . SER A 1 103 ? 1.453 -12.111 12.494 1.00 81.88 103 SER A C 1
ATOM 798 O O . SER A 1 103 ? 1.059 -12.283 13.643 1.00 81.88 103 SER A O 1
ATOM 800 N N . SER A 1 104 ? 1.178 -10.999 11.801 1.00 74.69 104 SER A N 1
ATOM 801 C CA . SER A 1 104 ? 0.354 -9.912 12.343 1.00 74.69 104 SER A CA 1
ATOM 802 C C . SER A 1 104 ? -1.110 -10.310 12.546 1.00 74.69 104 SER A C 1
ATOM 804 O O . SER A 1 104 ? -1.711 -9.858 13.509 1.00 74.69 104 SER A O 1
ATOM 806 N N . LEU A 1 105 ? -1.673 -11.165 11.686 1.00 75.31 105 LEU A N 1
ATOM 807 C CA . LEU A 1 105 ? -3.041 -11.679 11.837 1.00 75.31 105 LEU A CA 1
ATOM 808 C C . LEU A 1 105 ? -3.164 -12.710 12.971 1.00 75.31 105 LEU A C 1
ATOM 810 O O . LEU A 1 105 ? -4.228 -12.830 13.578 1.00 75.31 105 LEU A O 1
ATOM 814 N N . ALA A 1 106 ? -2.094 -13.466 13.231 1.00 76.19 106 ALA A N 1
ATOM 815 C CA . ALA A 1 106 ? -2.043 -14.531 14.231 1.00 76.19 106 ALA A CA 1
ATOM 816 C C . ALA A 1 106 ? -1.561 -14.067 15.619 1.00 76.19 106 ALA A C 1
ATOM 818 O O . ALA A 1 106 ? -1.311 -14.918 16.475 1.00 76.19 106 ALA A O 1
ATOM 819 N N . ASP A 1 107 ? -1.370 -12.756 15.828 1.00 65.94 107 ASP A N 1
ATOM 820 C CA . ASP A 1 107 ? -0.745 -12.180 17.031 1.00 65.94 107 ASP A CA 1
ATOM 821 C C . ASP A 1 107 ? 0.599 -12.854 17.395 1.00 65.94 107 ASP A C 1
ATOM 823 O O . ASP A 1 107 ? 0.995 -12.949 18.560 1.00 65.94 107 ASP A O 1
ATOM 827 N N . ALA A 1 108 ? 1.307 -13.361 16.381 1.00 68.25 108 ALA A N 1
ATOM 828 C CA . ALA A 1 108 ? 2.581 -14.044 16.529 1.00 68.25 108 ALA A CA 1
ATOM 829 C C . ALA A 1 108 ? 3.745 -13.051 16.424 1.00 68.25 108 ALA A C 1
ATOM 831 O O . ALA A 1 108 ? 3.624 -11.973 15.835 1.00 68.25 108 ALA A O 1
ATOM 832 N N . ASP A 1 109 ? 4.903 -13.440 16.966 1.00 64.81 109 ASP A N 1
ATOM 833 C CA . ASP A 1 109 ? 6.129 -12.655 16.825 1.00 64.81 109 ASP A CA 1
ATOM 834 C C . ASP A 1 109 ? 6.382 -12.326 15.343 1.00 64.81 109 ASP A C 1
ATOM 836 O O . ASP A 1 109 ? 6.180 -13.153 14.441 1.00 64.81 109 ASP A O 1
ATOM 840 N N . SER A 1 110 ? 6.801 -11.085 15.089 1.00 73.69 110 SER A N 1
ATOM 841 C CA . SER A 1 110 ? 7.074 -10.603 13.738 1.00 73.69 110 SER A CA 1
ATOM 842 C C . SER A 1 110 ? 8.231 -11.374 13.088 1.00 73.69 110 SER A C 1
ATOM 844 O O . SER A 1 110 ? 8.855 -12.250 13.689 1.00 73.69 110 SER A O 1
ATOM 846 N N . LEU A 1 111 ? 8.566 -11.022 11.842 1.00 79.94 111 LEU A N 1
ATOM 847 C CA . LEU A 1 111 ? 9.757 -11.551 11.171 1.00 79.94 111 LEU A CA 1
ATOM 848 C C . LEU A 1 111 ? 10.976 -11.526 12.109 1.00 79.94 111 LEU A C 1
ATOM 850 O O . LEU A 1 111 ? 11.252 -10.516 12.757 1.00 79.94 111 LEU A O 1
ATOM 854 N N . SER A 1 112 ? 11.740 -12.620 12.140 1.00 86.25 112 SER A N 1
ATOM 855 C CA . SER A 1 112 ? 13.000 -12.664 12.883 1.00 86.25 112 SER A CA 1
ATOM 856 C C . SER A 1 112 ? 13.960 -11.576 12.393 1.00 86.25 112 SER A C 1
ATOM 858 O O . SER A 1 112 ? 13.927 -11.164 11.231 1.00 86.25 112 SER A O 1
ATOM 860 N N . SER A 1 113 ? 14.906 -11.166 13.239 1.00 88.50 113 SER A N 1
ATOM 861 C CA . SER A 1 113 ? 15.916 -10.157 12.874 1.00 88.50 113 SER A CA 1
ATOM 862 C C . SER A 1 113 ? 16.688 -10.501 11.587 1.00 88.50 113 SER A C 1
ATOM 864 O O . SER A 1 113 ? 17.063 -9.611 10.821 1.00 88.50 113 SER A O 1
ATOM 866 N N . SER A 1 114 ? 16.894 -11.793 11.310 1.00 89.75 114 SER A N 1
ATOM 867 C CA . SER A 1 114 ? 17.494 -12.285 10.065 1.00 89.75 114 SER A CA 1
ATOM 868 C C . SER A 1 114 ? 16.565 -12.092 8.860 1.00 89.75 114 SER A C 1
ATOM 870 O O . SER A 1 114 ? 16.989 -11.570 7.825 1.00 89.75 114 SER A O 1
ATOM 872 N N . GLN A 1 115 ? 15.280 -12.438 9.000 1.00 89.69 115 GLN A N 1
ATOM 873 C CA . GLN A 1 115 ? 14.270 -12.230 7.959 1.00 89.69 115 GLN A CA 1
ATOM 874 C C . GLN A 1 115 ? 14.057 -10.743 7.659 1.00 89.69 115 GLN A C 1
ATOM 876 O O . GLN A 1 115 ? 13.959 -10.376 6.492 1.00 89.69 115 GLN A O 1
ATOM 881 N N . GLU A 1 116 ? 14.058 -9.866 8.665 1.00 88.50 116 GLU A N 1
ATOM 882 C CA . GLU A 1 116 ? 13.957 -8.418 8.452 1.00 88.50 116 GLU A CA 1
ATOM 883 C C . GLU A 1 116 ? 15.155 -7.848 7.688 1.00 88.50 116 GLU A C 1
ATOM 885 O O . GLU A 1 116 ? 14.993 -7.018 6.787 1.00 88.50 116 GLU A O 1
ATOM 890 N N . ARG A 1 117 ? 16.375 -8.296 8.017 1.00 92.31 117 ARG A N 1
ATOM 891 C CA . ARG A 1 117 ? 17.581 -7.923 7.260 1.00 92.31 117 ARG A CA 1
ATOM 892 C C . ARG A 1 117 ? 17.471 -8.394 5.815 1.00 92.31 117 ARG A C 1
ATOM 894 O O . ARG A 1 117 ? 17.726 -7.607 4.903 1.00 92.31 117 ARG A O 1
ATOM 901 N N . ARG A 1 118 ? 17.027 -9.636 5.600 1.00 92.50 118 ARG A N 1
ATOM 902 C CA . ARG A 1 118 ? 16.822 -10.190 4.257 1.00 92.50 118 ARG A CA 1
ATOM 903 C C . ARG A 1 118 ? 15.737 -9.440 3.484 1.00 92.50 118 ARG A C 1
ATOM 905 O O . ARG A 1 118 ? 15.927 -9.170 2.304 1.00 92.50 118 ARG A O 1
ATOM 912 N N . TYR A 1 119 ? 14.649 -9.053 4.143 1.00 92.31 119 TYR A N 1
ATOM 913 C CA . TYR A 1 119 ? 13.582 -8.235 3.570 1.00 92.31 119 TYR A CA 1
ATOM 914 C C . TYR A 1 119 ? 14.115 -6.885 3.075 1.00 92.31 119 TYR A C 1
ATOM 916 O O . TYR A 1 119 ? 13.881 -6.506 1.928 1.00 92.31 119 TYR A O 1
ATOM 924 N N . LYS A 1 120 ? 14.885 -6.177 3.914 1.00 93.50 120 LYS A N 1
ATOM 925 C CA . LYS A 1 120 ? 15.512 -4.897 3.544 1.00 93.50 120 LYS A CA 1
ATOM 926 C C . LYS A 1 120 ? 16.485 -5.057 2.375 1.00 93.50 120 LYS A C 1
ATOM 928 O O . LYS A 1 120 ? 16.470 -4.225 1.472 1.00 93.50 120 LYS A O 1
ATOM 933 N N . GLN A 1 121 ? 17.280 -6.127 2.373 1.00 94.75 121 GLN A N 1
ATOM 934 C CA . GLN A 1 121 ? 18.202 -6.437 1.281 1.00 94.75 121 GLN A CA 1
ATOM 935 C C . GLN A 1 121 ? 17.457 -6.678 -0.039 1.00 94.75 121 GLN A C 1
ATOM 937 O O . GLN A 1 121 ? 17.728 -5.986 -1.013 1.00 94.75 121 GLN A O 1
ATOM 942 N N . LEU A 1 122 ? 16.488 -7.600 -0.059 1.00 94.81 122 LEU A N 1
ATOM 943 C CA . LEU A 1 122 ? 15.706 -7.926 -1.258 1.00 94.81 122 LEU A CA 1
ATOM 944 C C . LEU A 1 122 ? 14.945 -6.706 -1.790 1.00 94.81 122 LEU A C 1
ATOM 946 O O . LEU A 1 122 ? 14.864 -6.506 -2.997 1.00 94.81 122 LEU A O 1
ATOM 950 N N . LYS A 1 123 ? 14.419 -5.857 -0.897 1.00 93.81 123 LYS A N 1
ATOM 951 C CA . LYS A 1 123 ? 13.795 -4.586 -1.282 1.00 93.81 123 LYS A CA 1
ATOM 952 C C . LYS A 1 123 ? 14.800 -3.644 -1.954 1.00 93.81 123 LYS A C 1
ATOM 954 O O . LYS A 1 123 ? 14.453 -3.006 -2.941 1.00 93.81 123 LYS A O 1
ATOM 959 N N . GLY A 1 124 ? 16.018 -3.542 -1.422 1.00 94.88 124 GLY A N 1
ATOM 960 C CA . GLY A 1 124 ? 17.086 -2.734 -2.013 1.00 94.88 124 GLY A CA 1
ATOM 961 C C . GLY A 1 124 ? 17.502 -3.237 -3.395 1.00 94.88 124 GLY A C 1
ATOM 962 O O . GLY A 1 124 ? 17.551 -2.447 -4.331 1.00 94.88 124 GLY A O 1
ATOM 963 N N . GLU A 1 125 ? 17.722 -4.548 -3.529 1.00 93.62 125 GLU A N 1
ATOM 964 C CA . GLU A 1 125 ? 18.034 -5.208 -4.806 1.00 93.62 125 GLU A CA 1
ATOM 965 C C . GLU A 1 125 ? 16.939 -4.931 -5.848 1.00 93.62 125 GLU A C 1
ATOM 967 O O . GLU A 1 125 ? 17.237 -4.461 -6.942 1.00 93.62 125 GLU A O 1
ATOM 972 N N . LEU A 1 126 ? 15.666 -5.103 -5.472 1.00 92.94 126 LEU A N 1
ATOM 973 C CA . LEU A 1 126 ? 14.524 -4.844 -6.350 1.00 92.94 126 LEU A CA 1
ATOM 974 C C . LEU A 1 126 ? 14.455 -3.382 -6.819 1.00 92.94 126 LEU A C 1
ATOM 976 O O . LEU A 1 126 ? 14.231 -3.129 -7.998 1.00 92.94 126 LEU A O 1
ATOM 980 N N . ILE A 1 127 ? 14.660 -2.414 -5.916 1.00 91.50 127 ILE A N 1
ATOM 981 C CA . ILE A 1 127 ? 14.650 -0.984 -6.270 1.00 91.50 127 ILE A CA 1
ATOM 982 C C . ILE A 1 127 ? 15.768 -0.667 -7.264 1.00 91.50 127 ILE A C 1
ATOM 984 O O . ILE A 1 127 ? 15.533 0.062 -8.225 1.00 91.50 127 ILE A O 1
ATOM 988 N N . THR A 1 128 ? 16.971 -1.197 -7.040 1.00 91.38 128 THR A N 1
ATOM 989 C CA . THR A 1 128 ? 18.111 -0.974 -7.934 1.00 91.38 128 THR A CA 1
ATOM 990 C C . THR A 1 128 ? 17.840 -1.544 -9.324 1.00 91.38 128 THR A C 1
ATOM 992 O O . THR A 1 128 ? 18.019 -0.829 -10.304 1.00 91.38 128 THR A O 1
ATOM 995 N N . SER A 1 129 ? 17.334 -2.776 -9.420 1.00 88.69 129 SER A N 1
ATOM 996 C CA . SER A 1 129 ? 17.030 -3.405 -10.712 1.00 88.69 129 SER A CA 1
ATOM 997 C C . SER A 1 129 ? 15.870 -2.740 -11.456 1.00 88.69 129 SER A C 1
ATOM 999 O O . SER A 1 129 ? 15.901 -2.631 -12.675 1.00 88.69 129 SER A O 1
ATOM 1001 N N . VAL A 1 130 ? 14.841 -2.257 -10.750 1.00 89.31 130 VAL A N 1
ATOM 1002 C CA . VAL A 1 130 ? 13.752 -1.501 -11.395 1.00 89.31 130 VAL A CA 1
ATOM 1003 C C . VAL A 1 130 ? 14.263 -0.161 -11.933 1.00 89.31 130 VAL A C 1
ATOM 1005 O O . VAL A 1 130 ? 13.856 0.255 -13.013 1.00 89.31 130 VAL A O 1
ATOM 1008 N N . LYS A 1 131 ? 15.181 0.503 -11.217 1.00 87.19 131 LYS A N 1
ATOM 1009 C CA . LYS A 1 131 ? 15.798 1.754 -11.683 1.00 87.19 131 LYS A CA 1
ATOM 1010 C C . LYS A 1 131 ? 16.682 1.564 -12.914 1.00 87.19 131 LYS A C 1
ATOM 1012 O O . LYS A 1 131 ? 16.731 2.467 -13.735 1.00 87.19 131 LYS A O 1
ATOM 1017 N N . SER A 1 132 ? 17.357 0.423 -13.055 1.00 85.69 132 SER A N 1
ATOM 1018 C CA . SER A 1 132 ? 18.219 0.159 -14.215 1.00 85.69 132 SER A CA 1
ATOM 1019 C C . SER A 1 132 ? 17.453 -0.154 -15.504 1.00 85.69 132 SER A C 1
ATOM 1021 O O . SER A 1 132 ? 18.072 -0.221 -16.557 1.00 85.69 132 SER A O 1
ATOM 1023 N N . LEU A 1 133 ? 16.136 -0.380 -15.434 1.00 83.62 133 LEU A N 1
ATOM 1024 C CA . LEU A 1 133 ? 15.293 -0.675 -16.598 1.00 83.62 133 LEU A CA 1
ATOM 1025 C C . LEU A 1 133 ? 14.750 0.568 -17.315 1.00 83.62 133 LEU A C 1
ATOM 1027 O O . LEU A 1 133 ? 14.028 0.386 -18.289 1.00 83.62 133 LEU A O 1
ATOM 1031 N N . SER A 1 134 ? 15.028 1.783 -16.817 1.00 82.19 134 SER A N 1
ATOM 1032 C CA . SER A 1 134 ? 14.527 3.060 -17.361 1.00 82.19 134 SER A CA 1
ATOM 1033 C C . SER A 1 134 ? 13.086 2.941 -17.875 1.00 82.19 134 SER A C 1
ATOM 1035 O O . SER A 1 134 ? 12.818 3.036 -19.070 1.00 82.19 134 SER A O 1
ATOM 1037 N N . LEU A 1 135 ? 12.157 2.617 -16.964 1.00 85.06 135 LEU A N 1
ATOM 1038 C CA . LEU A 1 135 ? 10.761 2.340 -17.312 1.00 85.06 135 LEU A CA 1
ATOM 1039 C C . LEU A 1 135 ? 10.141 3.496 -18.101 1.00 85.06 135 LEU A C 1
ATOM 1041 O O . LEU A 1 135 ? 10.345 4.662 -17.771 1.00 85.06 135 LEU A O 1
ATOM 1045 N N . ASN A 1 136 ? 9.315 3.156 -19.088 1.00 88.44 136 ASN A N 1
ATOM 1046 C CA . ASN A 1 136 ? 8.583 4.142 -19.873 1.00 88.44 136 ASN A CA 1
ATOM 1047 C C . ASN A 1 136 ? 7.705 5.021 -18.954 1.00 88.44 136 ASN A C 1
ATOM 1049 O O . ASN A 1 136 ? 6.974 4.505 -18.103 1.00 88.44 136 ASN A O 1
ATOM 1053 N N . ASN A 1 137 ? 7.735 6.344 -19.144 1.00 86.94 137 ASN A N 1
ATOM 1054 C CA . ASN A 1 137 ? 6.987 7.292 -18.310 1.00 86.94 137 ASN A CA 1
ATOM 1055 C C . ASN A 1 137 ? 5.476 7.015 -18.270 1.00 86.94 137 ASN A C 1
ATOM 1057 O O . ASN A 1 137 ? 4.892 7.040 -17.188 1.00 86.94 137 ASN A O 1
ATOM 1061 N N . ALA A 1 138 ? 4.850 6.643 -19.390 1.00 89.31 138 ALA A N 1
ATOM 1062 C CA . ALA A 1 138 ? 3.425 6.294 -19.417 1.00 89.31 138 ALA A CA 1
ATOM 1063 C C . ALA A 1 138 ? 3.119 5.075 -18.524 1.00 89.31 138 ALA A C 1
ATOM 1065 O O . ALA A 1 138 ? 2.065 4.979 -17.882 1.00 89.31 138 ALA A O 1
ATOM 1066 N N . ARG A 1 139 ? 4.073 4.139 -18.424 1.00 88.38 139 ARG A N 1
ATOM 1067 C CA . ARG A 1 139 ? 3.955 2.988 -17.528 1.00 88.38 139 ARG A CA 1
ATOM 1068 C C . ARG A 1 139 ? 4.095 3.398 -16.066 1.00 88.38 139 ARG A C 1
ATOM 1070 O O . ARG A 1 139 ? 3.350 2.884 -15.231 1.00 88.38 139 ARG A O 1
ATOM 1077 N N . ILE A 1 140 ? 5.009 4.318 -15.757 1.00 89.56 140 ILE A N 1
ATOM 1078 C CA . ILE A 1 140 ? 5.162 4.892 -14.413 1.00 89.56 140 ILE A CA 1
ATOM 1079 C C . ILE A 1 140 ? 3.866 5.593 -13.992 1.00 89.56 140 ILE A C 1
ATOM 1081 O O . ILE A 1 140 ? 3.365 5.323 -12.903 1.00 89.56 140 ILE A O 1
ATOM 1085 N N . GLU A 1 141 ? 3.287 6.422 -14.860 1.00 91.69 141 GLU A N 1
ATOM 1086 C CA . GLU A 1 141 ? 2.024 7.127 -14.605 1.00 91.69 141 GLU A CA 1
ATOM 1087 C C . GLU A 1 141 ? 0.881 6.159 -14.292 1.00 91.69 141 GLU A C 1
ATOM 1089 O O . GLU A 1 141 ? 0.208 6.317 -13.275 1.00 91.69 141 GLU A O 1
ATOM 1094 N N . THR A 1 142 ? 0.733 5.092 -15.084 1.00 92.44 142 THR A N 1
ATOM 1095 C CA . THR A 1 142 ? -0.283 4.053 -14.839 1.00 92.44 142 THR A CA 1
ATOM 1096 C C . THR A 1 142 ? -0.107 3.396 -13.462 1.00 92.44 142 THR A C 1
ATOM 1098 O O . THR A 1 142 ? -1.078 3.151 -12.749 1.00 92.44 142 THR A O 1
ATOM 1101 N N . LEU A 1 143 ? 1.133 3.096 -13.058 1.00 90.50 143 LEU A N 1
ATOM 1102 C CA . LEU A 1 143 ? 1.418 2.497 -11.746 1.00 90.50 143 LEU A CA 1
ATOM 1103 C C . LEU A 1 143 ? 1.142 3.474 -10.594 1.00 90.50 143 LEU A C 1
ATOM 1105 O O . LEU A 1 143 ? 0.671 3.067 -9.531 1.00 90.50 143 LEU A O 1
ATOM 1109 N N . VAL A 1 144 ? 1.426 4.760 -10.801 1.00 93.88 144 VAL A N 1
ATOM 1110 C CA . VAL A 1 144 ? 1.135 5.825 -9.837 1.00 93.88 144 VAL A CA 1
ATOM 1111 C C . VAL A 1 144 ? -0.374 6.006 -9.676 1.00 93.88 144 VAL A C 1
ATOM 1113 O O . VAL A 1 144 ? -0.854 6.078 -8.546 1.00 93.88 144 VAL A O 1
ATOM 1116 N N . GLU A 1 145 ? -1.136 6.008 -10.769 1.00 95.06 145 GLU A N 1
ATOM 1117 C CA . GLU A 1 145 ? -2.600 6.074 -10.738 1.00 95.06 145 GLU A CA 1
ATOM 1118 C C . GLU A 1 145 ? -3.202 4.880 -9.985 1.00 95.06 145 GLU A C 1
ATOM 1120 O O . GLU A 1 145 ? -4.000 5.069 -9.068 1.00 95.06 145 GLU A O 1
ATOM 1125 N N . GLN A 1 146 ? -2.733 3.660 -10.267 1.00 93.38 146 GLN A N 1
ATOM 1126 C CA . GLN A 1 146 ? -3.150 2.464 -9.526 1.00 93.38 146 GLN A CA 1
ATOM 1127 C C . GLN A 1 146 ? -2.889 2.589 -8.019 1.00 93.38 146 GLN A C 1
ATOM 1129 O O . GLN A 1 146 ? -3.735 2.209 -7.206 1.00 93.38 146 GLN A O 1
ATOM 1134 N N . LEU A 1 147 ? -1.736 3.139 -7.626 1.00 93.75 147 LEU A N 1
ATOM 1135 C CA . LEU A 1 147 ? -1.422 3.384 -6.218 1.00 93.75 147 LEU A CA 1
ATOM 1136 C C . LEU A 1 147 ? -2.378 4.413 -5.597 1.00 93.75 147 LEU A C 1
ATOM 1138 O O . LEU A 1 147 ? -2.837 4.219 -4.468 1.00 93.75 147 LEU A O 1
ATOM 1142 N N . TYR A 1 148 ? -2.700 5.485 -6.324 1.00 95.31 148 TYR A N 1
ATOM 1143 C CA . TYR A 1 148 ? -3.672 6.481 -5.878 1.00 95.31 148 TYR A CA 1
ATOM 1144 C C . TYR A 1 148 ? -5.073 5.893 -5.722 1.00 95.31 148 TYR A C 1
ATOM 1146 O O . TYR A 1 148 ? -5.733 6.196 -4.729 1.00 95.31 148 TYR A O 1
ATOM 1154 N N . ASP A 1 149 ? -5.511 5.02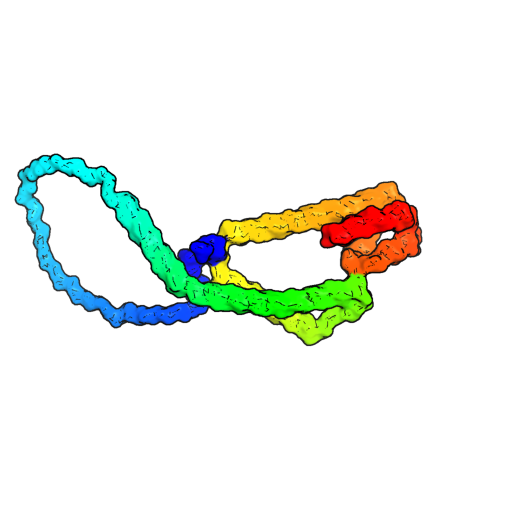9 -6.633 1.00 96.56 149 ASP A N 1
ATOM 1155 C CA . ASP A 1 149 ? -6.814 4.369 -6.550 1.00 96.56 149 ASP A CA 1
ATOM 1156 C C . ASP A 1 149 ? -6.911 3.419 -5.355 1.00 96.56 149 ASP A C 1
ATOM 1158 O O . ASP A 1 149 ? -7.912 3.435 -4.631 1.00 96.56 149 ASP A O 1
ATOM 1162 N N . ILE A 1 150 ? -5.860 2.635 -5.095 1.00 94.56 150 ILE A N 1
ATOM 1163 C CA . ILE A 1 150 ? -5.778 1.782 -3.901 1.00 94.56 150 ILE A CA 1
ATOM 1164 C C . ILE A 1 150 ? -5.848 2.646 -2.638 1.00 94.56 150 ILE A C 1
ATOM 1166 O O . ILE A 1 150 ? -6.683 2.396 -1.769 1.00 94.56 150 ILE A O 1
ATOM 1170 N N . ASN A 1 151 ? -5.035 3.702 -2.556 1.00 94.06 151 ASN A N 1
ATOM 1171 C CA . ASN A 1 151 ? -5.029 4.609 -1.409 1.00 94.06 151 ASN A CA 1
ATOM 1172 C C . ASN A 1 151 ? -6.388 5.302 -1.216 1.00 94.06 151 ASN A C 1
ATOM 1174 O O . ASN A 1 151 ? -6.886 5.430 -0.101 1.00 94.06 151 ASN A O 1
ATOM 1178 N N . LYS A 1 152 ? -7.036 5.715 -2.307 1.00 96.06 152 LYS A N 1
ATOM 1179 C CA . LYS A 1 152 ? -8.363 6.331 -2.271 1.00 96.06 152 LYS A CA 1
ATOM 1180 C C . LYS A 1 152 ? -9.403 5.369 -1.707 1.00 96.06 152 LYS A C 1
ATOM 1182 O O . LYS A 1 152 ? -10.204 5.790 -0.877 1.00 96.06 152 LYS A O 1
ATOM 1187 N N . ARG A 1 153 ? -9.395 4.099 -2.124 1.00 95.44 153 ARG A N 1
ATOM 1188 C CA . ARG A 1 153 ? -10.296 3.065 -1.587 1.00 95.44 153 ARG A CA 1
ATOM 1189 C C . ARG A 1 153 ? -10.038 2.802 -0.103 1.00 95.44 153 ARG A C 1
ATOM 1191 O O . ARG A 1 153 ? -10.990 2.809 0.672 1.00 95.44 153 ARG A O 1
ATOM 1198 N N . LEU A 1 154 ? -8.769 2.674 0.291 1.00 94.25 154 LEU A N 1
ATOM 1199 C CA . LEU A 1 154 ? -8.356 2.510 1.687 1.00 94.25 154 LEU A CA 1
ATOM 1200 C C . LEU A 1 154 ? -8.883 3.660 2.561 1.00 94.25 154 LEU A C 1
ATOM 1202 O O . LEU A 1 154 ? -9.676 3.438 3.473 1.00 94.25 154 LEU A O 1
ATOM 1206 N N . VAL A 1 155 ? -8.551 4.907 2.211 1.00 94.94 155 VAL A N 1
ATOM 1207 C CA . VAL A 1 155 ? -8.977 6.106 2.957 1.00 94.94 155 VAL A CA 1
ATOM 1208 C C . VAL A 1 155 ? -10.502 6.254 2.976 1.00 94.94 155 VAL A C 1
ATOM 1210 O O . VAL A 1 155 ? -11.074 6.729 3.960 1.00 94.94 155 VAL A O 1
ATOM 1213 N N . GLN A 1 156 ? -11.195 5.855 1.906 1.00 96.38 156 GLN A N 1
ATOM 1214 C CA . GLN A 1 156 ? -12.659 5.847 1.877 1.00 96.38 156 GLN A CA 1
ATOM 1215 C C . GLN A 1 156 ? -13.249 4.869 2.894 1.00 96.38 156 GLN A C 1
ATOM 1217 O O . GLN A 1 156 ? -14.190 5.246 3.598 1.00 96.38 156 GLN A O 1
ATOM 1222 N N . ASN A 1 157 ? -12.712 3.652 2.989 1.00 96.12 157 ASN A N 1
ATOM 1223 C CA . ASN A 1 157 ? -13.189 2.638 3.926 1.00 96.12 157 ASN A CA 1
ATOM 1224 C C . ASN A 1 157 ? -12.830 2.986 5.374 1.00 96.12 157 ASN A C 1
ATOM 1226 O O . ASN A 1 157 ? -13.715 2.978 6.231 1.00 96.12 157 ASN A O 1
ATOM 1230 N N . GLU A 1 158 ? -11.610 3.454 5.636 1.00 95.00 158 GLU A N 1
ATOM 1231 C CA . GLU A 1 158 ? -11.218 3.990 6.948 1.00 95.00 158 GLU A CA 1
ATOM 1232 C C . GLU A 1 158 ? -12.097 5.179 7.363 1.00 95.00 158 GLU A C 1
ATOM 1234 O O . GLU A 1 158 ? -12.553 5.280 8.503 1.00 95.00 158 GLU A O 1
ATOM 1239 N N . GLY A 1 159 ? -12.411 6.072 6.419 1.00 96.19 159 GLY A N 1
ATOM 1240 C CA . GLY A 1 159 ? -13.301 7.207 6.644 1.00 96.19 159 GLY A CA 1
ATOM 1241 C C . GLY A 1 159 ? -14.768 6.815 6.855 1.00 96.19 159 GLY A C 1
ATOM 1242 O O . GLY A 1 159 ? -15.510 7.547 7.515 1.00 96.19 159 GLY A O 1
ATOM 1243 N N . ARG A 1 160 ? -15.228 5.688 6.297 1.00 96.56 160 ARG A N 1
ATOM 1244 C CA . ARG A 1 160 ? -16.549 5.108 6.601 1.00 96.56 160 ARG A CA 1
ATOM 1245 C C . ARG A 1 160 ? -16.559 4.520 8.009 1.00 96.56 160 ARG A C 1
ATOM 1247 O O . ARG A 1 160 ? -17.472 4.843 8.763 1.00 96.56 160 ARG A O 1
ATOM 1254 N N . LEU A 1 161 ? -15.528 3.757 8.377 1.00 96.31 161 LEU A N 1
ATOM 1255 C CA . LEU A 1 161 ? -15.390 3.157 9.705 1.00 96.31 161 LEU A CA 1
ATOM 1256 C C . LEU A 1 161 ? -15.327 4.224 10.807 1.00 96.31 161 LEU A C 1
ATOM 1258 O O . LEU A 1 161 ? -16.036 4.133 11.807 1.00 96.31 161 LEU A O 1
ATOM 1262 N N . LEU A 1 162 ? -14.552 5.287 10.585 1.00 96.50 162 LEU A N 1
ATOM 1263 C CA . LEU A 1 162 ? -14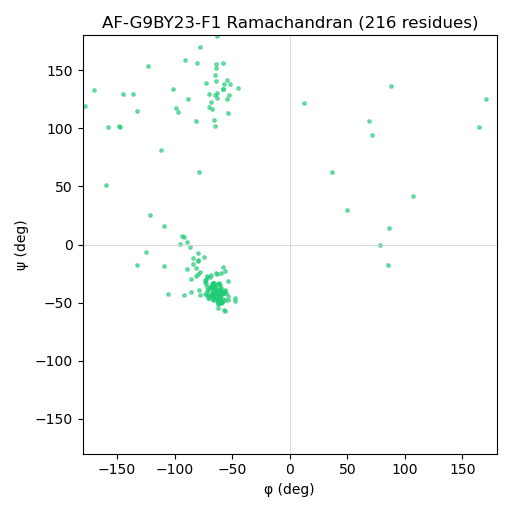.463 6.412 11.511 1.00 96.50 162 LEU A CA 1
ATOM 1264 C C . LEU A 1 162 ? -15.801 7.150 11.665 1.00 96.50 162 LEU A C 1
ATOM 1266 O O . LEU A 1 162 ? -16.224 7.403 12.789 1.00 96.50 162 LEU A O 1
ATOM 1270 N N . ARG A 1 163 ? -16.493 7.478 10.564 1.00 97.06 163 ARG A N 1
ATOM 1271 C CA . ARG A 1 163 ? -17.811 8.140 10.638 1.00 97.06 163 ARG A CA 1
ATOM 1272 C C . ARG A 1 163 ? -18.856 7.263 11.321 1.00 97.06 163 ARG A C 1
ATOM 1274 O O . ARG A 1 163 ? -19.721 7.784 12.023 1.00 97.06 163 ARG A O 1
ATOM 1281 N N . LEU A 1 164 ? -18.768 5.945 11.139 1.00 96.31 164 LEU A N 1
ATOM 1282 C CA . LEU A 1 164 ? -19.613 4.996 11.850 1.00 96.31 164 LEU A CA 1
ATOM 1283 C C . LEU A 1 164 ? -19.351 5.083 13.357 1.00 96.31 164 LEU A C 1
ATOM 1285 O O . LEU A 1 164 ? -20.288 5.320 14.111 1.00 96.31 164 LEU A O 1
ATOM 1289 N N . ALA A 1 165 ? -18.093 5.033 13.796 1.00 95.94 165 ALA A N 1
ATOM 1290 C CA . ALA A 1 165 ? -17.738 5.212 15.206 1.00 95.94 165 ALA A CA 1
ATOM 1291 C C . ALA A 1 165 ? -18.183 6.581 15.774 1.00 95.94 165 ALA A C 1
ATOM 1293 O O . ALA A 1 165 ? -18.729 6.654 16.879 1.00 95.94 165 ALA A O 1
ATOM 1294 N N . GLU A 1 166 ? -18.013 7.670 15.015 1.00 96.31 166 GLU A N 1
ATOM 1295 C CA . GLU A 1 166 ? -18.449 9.020 15.406 1.00 96.31 166 GLU A CA 1
ATOM 1296 C C . GLU A 1 166 ? -19.969 9.096 15.621 1.00 96.31 166 GLU A C 1
ATOM 1298 O O . GLU A 1 166 ? -20.420 9.777 16.544 1.00 96.31 166 GLU A O 1
ATOM 1303 N N . SER A 1 167 ? -20.765 8.350 14.841 1.00 96.81 167 SER A N 1
ATOM 1304 C CA . SER A 1 167 ? -22.229 8.294 15.003 1.00 96.81 167 SER A CA 1
ATOM 1305 C C . SER A 1 167 ? -22.671 7.704 16.353 1.00 96.81 167 SER A C 1
ATOM 1307 O O . SER A 1 167 ? -23.711 8.091 16.885 1.00 96.81 167 SER A O 1
ATOM 1309 N N . TYR A 1 168 ? -21.832 6.862 16.968 1.00 96.06 168 TYR A N 1
ATOM 1310 C CA . TYR A 1 168 ? -22.005 6.327 18.324 1.00 96.06 168 TYR A CA 1
ATOM 1311 C C . TYR A 1 168 ? -21.383 7.216 19.418 1.00 96.06 168 TYR A C 1
ATOM 1313 O O . TYR A 1 168 ? -21.443 6.897 20.607 1.00 96.06 168 TYR A O 1
ATOM 1321 N N . GLY A 1 169 ? -20.805 8.365 19.051 1.00 94.88 169 GLY A N 1
ATOM 1322 C CA . GLY A 1 169 ? -20.214 9.327 19.981 1.00 94.88 169 GLY A CA 1
ATOM 1323 C C . GLY A 1 169 ? -18.754 9.053 20.347 1.00 94.88 169 GLY A C 1
ATOM 1324 O O . GLY A 1 169 ? -18.256 9.657 21.305 1.00 94.88 169 GLY A O 1
ATOM 1325 N N . VAL A 1 170 ? -18.064 8.183 19.601 1.00 96.62 170 VAL A N 1
ATOM 1326 C CA . VAL A 1 170 ? -16.611 8.006 19.712 1.00 96.62 170 VAL A CA 1
ATOM 1327 C C . VAL A 1 170 ? -15.919 9.253 19.160 1.00 96.62 170 VAL A C 1
ATOM 1329 O O . VAL A 1 170 ? -16.205 9.712 18.057 1.00 96.62 170 VAL A O 1
ATOM 1332 N N . LYS A 1 171 ? -14.989 9.833 19.925 1.00 96.31 171 LYS A N 1
ATOM 1333 C CA . LYS A 1 171 ? -14.198 10.982 19.456 1.00 96.31 171 LYS A CA 1
ATOM 1334 C C . LYS A 1 171 ? -13.171 10.531 18.420 1.00 96.31 171 LYS A C 1
ATOM 1336 O O . LYS A 1 171 ? -12.462 9.557 18.667 1.00 96.31 171 LYS A O 1
ATOM 1341 N N . ARG A 1 172 ? -12.984 11.315 17.354 1.00 95.56 172 ARG A N 1
ATOM 1342 C CA . ARG A 1 172 ? -11.968 11.074 16.314 1.00 95.56 172 ARG A CA 1
ATOM 1343 C C . ARG A 1 172 ? -10.579 10.758 16.868 1.00 95.56 172 ARG A C 1
ATOM 1345 O O . ARG A 1 172 ? -9.973 9.777 16.463 1.00 95.56 172 ARG A O 1
ATOM 1352 N N . GLU A 1 173 ? -10.086 11.560 17.808 1.00 95.56 173 GLU A N 1
ATOM 1353 C CA . GLU A 1 173 ? -8.768 11.349 18.428 1.00 95.56 173 GLU A CA 1
ATOM 1354 C C . GLU A 1 173 ? -8.676 10.000 19.152 1.00 95.56 173 GLU A C 1
ATOM 1356 O O . GLU A 1 173 ? -7.660 9.318 19.062 1.00 95.56 173 GLU A O 1
ATOM 1361 N N . SER A 1 174 ? -9.754 9.592 19.834 1.00 94.81 174 SER A N 1
ATOM 1362 C CA . SER A 1 174 ? -9.820 8.286 20.492 1.00 94.81 174 SER A CA 1
ATOM 1363 C C . SER A 1 174 ? -9.837 7.161 19.469 1.00 94.81 174 SER A C 1
ATOM 1365 O O . SER A 1 174 ? -9.168 6.162 19.686 1.00 94.81 174 SER A O 1
ATOM 1367 N N . PHE A 1 175 ? -10.582 7.311 18.372 1.00 95.94 175 PHE A N 1
ATOM 1368 C CA . PHE A 1 175 ? -10.610 6.314 17.309 1.00 95.94 175 PHE A CA 1
ATOM 1369 C C . PHE A 1 175 ? -9.230 6.144 16.675 1.00 95.94 175 PHE A C 1
ATOM 1371 O O . PHE A 1 175 ? -8.724 5.032 16.617 1.00 95.94 175 PHE A O 1
ATOM 1378 N N . LEU A 1 176 ? -8.590 7.242 16.260 1.00 95.00 176 LEU A N 1
ATOM 1379 C CA . LEU A 1 176 ? -7.276 7.196 15.615 1.00 95.00 176 LEU A CA 1
ATOM 1380 C C . LEU A 1 176 ? -6.219 6.566 16.524 1.00 95.00 176 LEU A C 1
ATOM 1382 O O . LEU A 1 176 ? -5.423 5.769 16.047 1.00 95.00 176 LEU A O 1
ATOM 1386 N N . LYS A 1 177 ? -6.253 6.867 17.827 1.00 94.25 177 LYS A N 1
ATOM 1387 C CA . LYS A 1 177 ? -5.338 6.272 18.804 1.00 94.25 177 LYS A CA 1
ATOM 1388 C C . LYS A 1 177 ? -5.472 4.747 18.900 1.00 94.25 177 LYS A C 1
ATOM 1390 O O . LYS A 1 177 ? -4.465 4.072 19.064 1.00 94.25 177 LYS A O 1
ATOM 1395 N N . GLU A 1 178 ? -6.695 4.225 18.838 1.00 93.25 178 GLU A N 1
ATOM 1396 C CA . GLU A 1 178 ? -6.963 2.787 18.980 1.00 93.25 178 GLU A CA 1
ATOM 1397 C C . GLU A 1 178 ? -6.919 2.038 17.641 1.00 93.25 178 GLU A C 1
ATOM 1399 O O . GLU A 1 178 ? -6.782 0.819 17.620 1.00 93.25 178 GLU A O 1
ATOM 1404 N N . TYR A 1 179 ? -7.078 2.735 16.517 1.00 93.62 179 TYR A N 1
ATOM 1405 C CA . TYR A 1 179 ? -7.098 2.135 15.185 1.00 93.62 179 TYR A CA 1
ATOM 1406 C C . TYR A 1 179 ? -5.708 2.106 14.534 1.00 93.62 179 TYR A C 1
ATOM 1408 O O . TYR A 1 179 ? -5.322 1.076 13.986 1.00 93.62 179 TYR A O 1
ATOM 1416 N N . GLN A 1 180 ? -4.936 3.197 14.630 1.00 91.38 180 GLN A N 1
ATOM 1417 C CA . GLN A 1 180 ? -3.624 3.295 13.984 1.00 91.38 180 GLN A CA 1
ATOM 1418 C C . GLN A 1 180 ? -2.628 2.289 14.571 1.00 91.38 180 GLN A C 1
ATOM 1420 O O . GLN A 1 180 ? -2.424 2.226 15.784 1.00 91.38 180 GLN A O 1
ATOM 1425 N N . GLY A 1 181 ? -1.986 1.512 13.703 1.00 86.75 181 GLY A N 1
ATOM 1426 C CA . GLY A 1 181 ? -1.088 0.419 14.074 1.00 86.75 181 GLY A CA 1
ATOM 1427 C C . GLY A 1 181 ? -1.799 -0.869 14.505 1.00 86.75 181 GLY A C 1
ATOM 1428 O O . GLY A 1 181 ? -1.124 -1.832 14.855 1.00 86.75 181 GLY A O 1
ATOM 1429 N N . SER A 1 182 ? -3.136 -0.896 14.514 1.00 88.75 182 SER A N 1
ATOM 1430 C CA . SER A 1 182 ? -3.962 -2.086 14.778 1.00 88.75 182 SER A CA 1
ATOM 1431 C C . SER A 1 182 ? -4.901 -2.390 13.600 1.00 88.75 182 SER A C 1
ATOM 1433 O O . SER A 1 182 ? -5.969 -2.977 13.773 1.00 88.75 182 SER A O 1
ATOM 1435 N N . GLU A 1 183 ? -4.542 -1.973 12.387 1.00 89.19 183 GLU A N 1
ATOM 1436 C CA . GLU A 1 183 ? -5.351 -2.161 11.176 1.00 89.19 183 GLU A CA 1
ATOM 1437 C C . GLU A 1 183 ? -5.470 -3.645 10.803 1.00 89.19 183 GLU A C 1
ATOM 1439 O O . GLU A 1 183 ? -6.522 -4.082 10.355 1.00 89.19 183 GLU A O 1
ATOM 1444 N N . LEU A 1 184 ? -4.420 -4.429 11.071 1.00 86.31 184 LEU A N 1
ATOM 1445 C CA . LEU A 1 184 ? -4.366 -5.875 10.813 1.00 86.31 184 LEU A CA 1
ATOM 1446 C C . LEU A 1 184 ? -4.738 -6.739 12.030 1.00 86.31 184 LEU A C 1
ATOM 1448 O O . LEU A 1 184 ? -4.697 -7.960 11.943 1.00 86.31 184 LEU A O 1
ATOM 1452 N N . ASP A 1 185 ? -5.077 -6.125 13.164 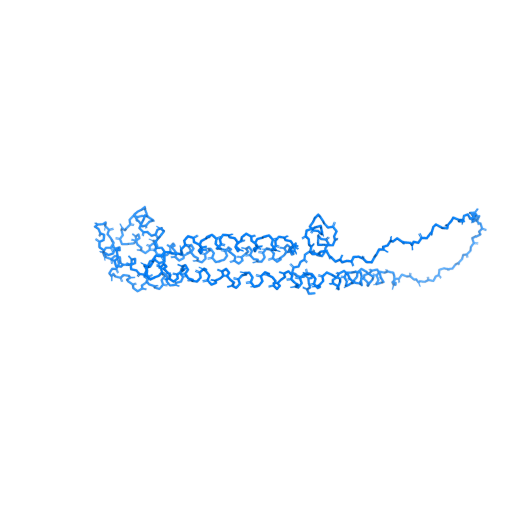1.00 85.94 185 ASP A N 1
ATOM 1453 C CA . ASP A 1 185 ? -5.453 -6.842 14.386 1.00 85.94 185 ASP A CA 1
ATOM 1454 C C . ASP A 1 185 ? -6.829 -7.510 14.194 1.00 85.94 185 ASP A C 1
ATOM 1456 O O . ASP A 1 185 ? -7.836 -6.831 13.946 1.00 85.94 185 ASP A O 1
ATOM 1460 N N . THR A 1 186 ? -6.867 -8.842 14.281 1.00 85.44 186 THR A N 1
ATOM 1461 C CA . THR A 1 186 ? -8.089 -9.654 14.140 1.00 85.44 186 THR A CA 1
ATOM 1462 C C . THR A 1 186 ? -9.011 -9.516 15.351 1.00 85.44 186 THR A C 1
ATOM 1464 O O . THR A 1 186 ? -10.232 -9.573 15.213 1.00 85.44 186 THR A O 1
ATOM 1467 N N . ASN A 1 187 ? -8.440 -9.228 16.520 1.00 88.19 187 ASN A N 1
ATOM 1468 C CA . ASN A 1 187 ? -9.132 -9.064 17.794 1.00 88.19 187 ASN A CA 1
ATOM 1469 C C . ASN A 1 187 ? -9.482 -7.595 18.086 1.00 88.19 187 ASN A C 1
ATOM 1471 O O . ASN A 1 187 ? -9.991 -7.272 19.165 1.00 88.19 187 ASN A O 1
ATOM 1475 N N . TRP A 1 188 ? -9.261 -6.688 17.125 1.00 92.06 188 TRP A N 1
ATOM 1476 C CA . TRP A 1 188 ? -9.467 -5.250 17.304 1.00 92.06 188 TRP A CA 1
ATOM 1477 C C . TRP A 1 188 ? -10.868 -4.917 17.822 1.00 92.06 188 TRP A C 1
ATOM 1479 O O . TRP A 1 188 ? -10.997 -4.173 18.794 1.00 92.06 188 TRP A O 1
ATOM 1489 N N . THR A 1 189 ? -11.911 -5.499 17.218 1.00 91.88 189 THR A N 1
ATOM 1490 C CA . THR A 1 189 ? -13.319 -5.264 17.588 1.00 91.88 189 THR A CA 1
ATOM 1491 C C . THR A 1 189 ? -13.607 -5.687 19.030 1.00 91.88 189 THR A C 1
ATOM 1493 O O . THR A 1 189 ? -14.283 -4.969 19.767 1.00 91.88 189 THR A O 1
ATOM 1496 N N . GLU A 1 190 ? -13.059 -6.823 19.467 1.00 91.44 190 GLU A N 1
ATOM 1497 C CA . GLU A 1 190 ? -13.211 -7.310 20.842 1.00 91.44 190 GLU A CA 1
ATOM 1498 C C . GLU A 1 190 ? -12.468 -6.411 21.830 1.00 91.44 190 GLU A C 1
ATOM 1500 O O . GLU A 1 190 ? -13.015 -6.021 22.865 1.00 91.44 190 GLU A O 1
ATOM 1505 N N . ARG A 1 191 ? -11.245 -6.005 21.478 1.00 92.00 191 ARG A N 1
ATOM 1506 C CA . ARG A 1 191 ? -10.427 -5.098 22.282 1.00 92.00 191 ARG A CA 1
ATOM 1507 C C . ARG A 1 191 ? -11.134 -3.763 22.485 1.00 92.00 191 ARG A C 1
ATOM 1509 O O . ARG A 1 191 ? -11.280 -3.320 23.629 1.00 92.00 191 ARG A O 1
ATOM 1516 N N . VAL A 1 192 ? -11.629 -3.144 21.410 1.00 93.25 192 VAL A N 1
ATOM 1517 C CA . VAL A 1 192 ? -12.306 -1.847 21.510 1.00 93.25 192 VAL A CA 1
ATOM 1518 C C . VAL A 1 192 ? -13.649 -1.933 22.242 1.00 93.25 192 VAL A C 1
ATOM 1520 O O . VAL A 1 192 ? -14.028 -0.979 22.922 1.00 93.25 192 VAL A O 1
ATOM 1523 N N . ALA A 1 193 ? -14.321 -3.090 22.233 1.00 92.06 193 ALA A N 1
ATOM 1524 C CA . ALA A 1 193 ? -15.539 -3.315 23.016 1.00 92.06 193 ALA A CA 1
ATOM 1525 C C . ALA A 1 193 ? -15.307 -3.248 24.539 1.00 92.06 193 ALA A C 1
ATOM 1527 O O . ALA A 1 193 ? -16.235 -2.957 25.299 1.00 92.06 193 ALA A O 1
ATOM 1528 N N . THR A 1 194 ? -14.079 -3.494 25.008 1.00 93.00 194 THR A N 1
ATOM 1529 C CA . THR A 1 194 ? -13.734 -3.413 26.440 1.00 93.00 194 THR A CA 1
ATOM 1530 C C . THR A 1 194 ? -13.405 -1.997 26.913 1.00 93.00 194 THR A C 1
ATOM 1532 O O . THR A 1 194 ? -13.348 -1.751 28.123 1.00 93.00 194 THR A O 1
ATOM 1535 N N . LEU A 1 195 ? -13.230 -1.046 25.990 1.00 92.31 195 LEU A N 1
ATOM 1536 C CA . LEU A 1 195 ? -12.838 0.317 26.325 1.00 92.31 195 LEU A CA 1
ATOM 1537 C C . LEU A 1 195 ? -13.915 1.023 27.160 1.00 92.31 195 LEU A C 1
ATOM 1539 O O . LEU A 1 195 ? -15.121 0.914 26.929 1.00 92.31 195 LEU A O 1
ATOM 1543 N N . SER A 1 196 ? -13.462 1.801 28.143 1.00 88.69 196 SER A N 1
ATOM 1544 C CA . SER A 1 196 ? -14.326 2.638 28.988 1.00 88.69 196 SER A CA 1
ATOM 1545 C C . SER A 1 196 ? -14.735 3.953 28.316 1.00 88.69 196 SER A C 1
ATOM 1547 O O . SER A 1 196 ? -15.558 4.693 28.858 1.00 88.69 196 SER A O 1
ATOM 1549 N N . GLY A 1 197 ? -14.165 4.259 27.146 1.00 88.12 197 GLY A N 1
ATOM 1550 C CA . GLY A 1 197 ? -14.490 5.454 26.379 1.00 88.12 197 GLY A CA 1
ATOM 1551 C C . GLY A 1 197 ? -15.940 5.443 25.886 1.00 88.12 197 GLY A C 1
ATOM 1552 O O . GLY A 1 197 ? -16.503 4.402 25.552 1.00 88.12 197 GLY A O 1
ATOM 1553 N N . LYS A 1 198 ? -16.548 6.630 25.832 1.00 91.88 198 LYS A N 1
ATOM 1554 C CA . LYS A 1 198 ? -17.938 6.805 25.399 1.00 91.88 198 LYS A CA 1
ATOM 1555 C C . LYS A 1 198 ? -18.149 6.261 23.978 1.00 91.88 198 LYS A C 1
ATOM 1557 O O . LYS A 1 198 ? -17.365 6.577 23.088 1.00 91.88 198 LYS A O 1
ATOM 1562 N N . GLY A 1 199 ? -19.228 5.504 23.780 1.00 92.75 199 GLY A N 1
ATOM 1563 C CA . GLY A 1 199 ? -19.684 5.040 22.468 1.00 92.75 199 GLY A CA 1
ATOM 1564 C C . GLY A 1 199 ? -19.029 3.754 21.965 1.00 92.75 199 GLY A C 1
ATOM 1565 O O . GLY A 1 199 ? -19.595 3.104 21.096 1.00 92.75 199 GLY A O 1
ATOM 1566 N N . TRP A 1 200 ? -17.882 3.342 22.518 1.00 95.12 200 TRP A N 1
ATOM 1567 C CA . TRP A 1 200 ? -17.148 2.160 22.049 1.00 9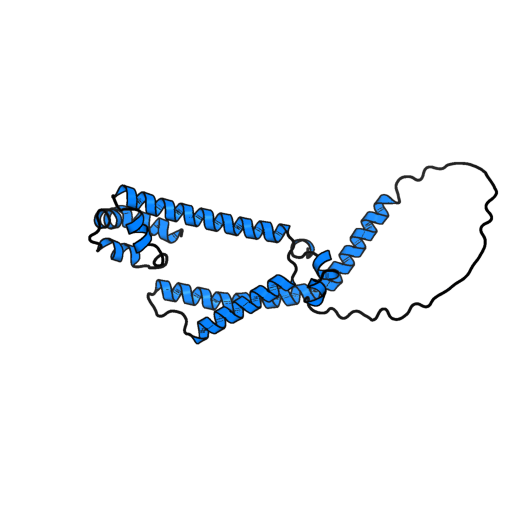5.12 200 TRP A CA 1
ATOM 1568 C C . TRP A 1 200 ? -17.910 0.847 22.245 1.00 95.12 200 TRP A C 1
ATOM 1570 O O . TRP A 1 200 ? -17.889 -0.013 21.364 1.00 95.12 200 TRP A O 1
ATOM 1580 N N . LYS A 1 201 ? -18.610 0.696 23.375 1.00 93.19 201 LYS A N 1
ATOM 1581 C CA . LYS A 1 201 ? -19.401 -0.507 23.672 1.00 93.19 201 LYS A CA 1
ATOM 1582 C C . LYS A 1 201 ? -20.579 -0.650 22.720 1.00 93.19 201 LYS A C 1
ATOM 1584 O O . LYS A 1 201 ? -20.798 -1.727 22.175 1.00 93.19 201 LYS A O 1
ATOM 1589 N N . GLU A 1 202 ? -21.328 0.430 22.521 1.00 93.81 202 GLU A N 1
ATOM 1590 C CA . GLU A 1 202 ? -22.475 0.457 21.619 1.00 93.81 202 GLU A CA 1
ATOM 1591 C C . GLU A 1 202 ? -22.040 0.281 20.160 1.00 93.81 202 GLU A C 1
ATOM 1593 O O . GLU A 1 202 ? -22.636 -0.532 19.460 1.00 93.81 202 GLU A O 1
ATOM 1598 N N . PHE A 1 203 ? -20.967 0.959 19.740 1.00 95.19 203 PHE A N 1
ATOM 1599 C CA . PHE A 1 203 ? -20.373 0.824 18.408 1.00 95.19 203 PHE A CA 1
ATOM 1600 C C . PHE A 1 203 ? -19.975 -0.626 18.113 1.00 95.19 203 PHE A C 1
ATOM 1602 O O . PHE A 1 203 ? -20.478 -1.225 17.168 1.00 95.19 203 PHE A O 1
ATOM 1609 N N . SER A 1 204 ? -19.140 -1.225 18.966 1.00 93.62 204 SER A N 1
ATOM 1610 C CA . SER A 1 204 ? -18.608 -2.575 18.729 1.00 93.62 204 SER A CA 1
ATOM 1611 C C . SER A 1 204 ? -19.700 -3.646 18.777 1.00 93.62 204 SER A C 1
ATOM 1613 O O . SER A 1 204 ? -19.630 -4.635 18.056 1.00 93.62 204 SER A O 1
ATOM 1615 N N . LYS A 1 205 ? -20.731 -3.458 19.614 1.00 92.25 205 LYS A N 1
ATOM 1616 C CA . LYS A 1 205 ? -21.831 -4.418 19.760 1.00 92.25 205 LYS A CA 1
ATOM 1617 C C . LYS A 1 205 ? -22.848 -4.336 18.622 1.00 92.25 205 LYS A C 1
ATOM 1619 O O . LYS A 1 205 ? -23.316 -5.374 18.162 1.00 92.25 205 LYS A O 1
ATOM 1624 N N . ASN A 1 206 ? -23.230 -3.128 18.213 1.00 93.62 206 ASN A N 1
ATOM 1625 C CA . ASN A 1 206 ? -24.297 -2.937 17.230 1.00 93.62 206 ASN A CA 1
ATOM 1626 C C . ASN A 1 206 ? -23.783 -3.026 15.790 1.00 93.62 206 ASN A C 1
ATOM 1628 O O . ASN A 1 206 ? -24.525 -3.463 14.917 1.00 93.62 206 ASN A O 1
ATOM 1632 N N . GLU A 1 207 ? -22.522 -2.659 15.552 1.00 94.12 207 GLU A N 1
ATOM 1633 C CA . GLU A 1 207 ? -21.928 -2.586 14.213 1.00 94.12 207 GLU A CA 1
ATOM 1634 C C . GLU A 1 207 ? -20.885 -3.676 13.947 1.00 94.12 207 GLU A C 1
ATOM 1636 O O . GLU A 1 207 ? -20.130 -3.561 12.989 1.00 94.12 207 GLU A O 1
ATOM 1641 N N . ALA A 1 208 ? -20.828 -4.746 14.751 1.00 91.56 208 ALA A N 1
ATOM 1642 C CA . ALA A 1 208 ? -19.806 -5.796 14.632 1.00 91.56 208 ALA A CA 1
ATOM 1643 C C . ALA A 1 208 ? -19.608 -6.288 13.185 1.00 91.56 208 ALA A C 1
ATOM 1645 O O . ALA A 1 208 ? -18.485 -6.341 12.693 1.00 91.56 208 ALA A O 1
ATOM 1646 N N . ARG A 1 209 ? -20.714 -6.555 12.478 1.00 93.31 209 ARG A N 1
ATOM 1647 C CA . ARG A 1 209 ? -20.693 -6.993 11.078 1.00 93.31 209 ARG A CA 1
ATOM 1648 C C . ARG A 1 209 ? -20.206 -5.904 10.121 1.00 93.31 209 ARG A C 1
ATOM 1650 O O . ARG A 1 209 ? -19.397 -6.182 9.253 1.00 93.31 209 ARG A O 1
ATOM 1657 N N . ALA A 1 210 ? -20.677 -4.667 10.279 1.00 93.69 210 ALA A N 1
ATOM 1658 C CA . ALA A 1 210 ? -20.255 -3.562 9.420 1.00 93.69 210 ALA A CA 1
ATOM 1659 C C . ALA A 1 210 ? -18.769 -3.217 9.624 1.00 93.69 210 ALA A C 1
ATOM 1661 O O . ALA A 1 210 ? -18.082 -2.854 8.672 1.00 93.69 210 ALA A O 1
ATOM 1662 N N . ILE A 1 211 ? -18.270 -3.349 10.858 1.00 93.75 211 ILE A N 1
ATOM 1663 C CA . ILE A 1 211 ? -16.849 -3.222 11.189 1.00 93.75 211 ILE A CA 1
ATOM 1664 C C . ILE A 1 211 ? -16.051 -4.321 10.482 1.00 93.75 211 ILE A C 1
ATOM 1666 O O . ILE A 1 211 ? -15.047 -4.009 9.850 1.00 93.75 211 ILE A O 1
ATOM 1670 N N . GLU A 1 212 ? -16.492 -5.577 10.563 1.00 91.88 212 GLU A N 1
ATOM 1671 C CA . GLU A 1 212 ? -15.845 -6.718 9.903 1.00 91.88 212 GLU A CA 1
ATOM 1672 C C . GLU A 1 212 ? -15.824 -6.567 8.374 1.00 91.88 212 GLU A C 1
ATOM 1674 O O . GLU A 1 212 ? -14.765 -6.712 7.761 1.00 91.88 212 GLU A O 1
ATOM 1679 N N . ASP A 1 213 ? -16.953 -6.185 7.770 1.00 93.62 213 ASP A N 1
ATOM 1680 C CA . ASP A 1 213 ? -17.064 -5.937 6.330 1.00 93.62 213 ASP A CA 1
ATOM 1681 C C . ASP A 1 213 ? -16.086 -4.826 5.894 1.00 93.62 213 ASP A C 1
ATOM 1683 O O . ASP A 1 213 ? -15.293 -5.012 4.972 1.00 93.62 213 ASP A O 1
ATOM 1687 N N . LEU A 1 214 ? -16.073 -3.684 6.600 1.00 93.94 214 LEU A N 1
ATOM 1688 C CA . LEU A 1 214 ? -15.174 -2.565 6.288 1.00 93.94 214 LEU A CA 1
ATOM 1689 C C . LEU A 1 214 ? -13.700 -2.920 6.487 1.00 93.94 214 LEU A C 1
ATOM 1691 O O . LEU A 1 214 ? -12.876 -2.509 5.677 1.00 93.94 214 LEU A O 1
ATOM 1695 N N . ARG A 1 215 ? -13.362 -3.664 7.545 1.00 91.50 215 ARG A N 1
ATOM 1696 C CA . ARG A 1 215 ? -11.982 -4.088 7.826 1.00 91.50 215 ARG A CA 1
ATOM 1697 C C . ARG A 1 215 ? -11.489 -5.161 6.860 1.00 91.50 215 ARG A C 1
ATOM 1699 O O . ARG A 1 215 ? -10.298 -5.221 6.622 1.00 91.50 215 ARG A O 1
ATOM 1706 N N . THR A 1 216 ? -12.380 -5.970 6.290 1.00 90.75 216 THR A N 1
ATOM 1707 C CA . THR A 1 216 ? -12.026 -6.946 5.245 1.00 90.75 216 THR A CA 1
ATOM 1708 C C . THR A 1 216 ? -11.737 -6.264 3.905 1.00 90.75 216 THR A C 1
ATOM 1710 O O . THR A 1 216 ? -10.947 -6.765 3.107 1.00 90.75 216 THR A O 1
ATOM 1713 N N . GLU A 1 217 ? -12.380 -5.125 3.632 1.00 91.06 217 GLU A N 1
ATOM 1714 C CA . GLU A 1 217 ? -12.094 -4.319 2.439 1.00 91.06 217 GLU A CA 1
ATOM 1715 C C . GLU A 1 217 ? -10.845 -3.423 2.563 1.00 91.06 217 GLU A C 1
ATOM 1717 O O . GLU A 1 217 ? -10.422 -2.847 1.553 1.00 91.06 217 GLU A O 1
ATOM 1722 N N . ILE A 1 218 ? -10.317 -3.249 3.779 1.00 88.69 218 ILE A N 1
ATOM 1723 C CA . ILE A 1 218 ? -9.120 -2.458 4.116 1.00 88.69 218 ILE A CA 1
ATOM 1724 C C . ILE A 1 218 ? -7.875 -3.338 4.011 1.00 88.69 218 ILE A C 1
ATOM 1726 O O . ILE A 1 218 ? -6.916 -2.885 3.343 1.00 88.69 218 ILE A O 1
#

InterPro domains:
  IPR007631 RNA polymerase sigma factor 70, non-essential domain [PF04546] (2-218)
  IPR013325 RNA polymerase sigma factor, region 2 [SSF88946] (2-213)

Mean predicted aligned error: 13.85 Å

Solvent-accessible surface area (backbone atoms only — not comparable to full-atom values): 12788 Å² total; per-residue (Å²): 116,64,68,66,54,21,32,62,65,48,46,68,72,31,87,46,33,79,66,29,75,80,74,84,73,80,80,90,82,83,81,83,90,83,90,76,90,82,83,94,80,89,85,85,92,80,88,82,90,74,94,81,84,88,63,71,72,60,54,52,54,51,50,54,52,51,54,51,51,51,53,48,64,66,48,44,63,50,52,50,54,51,50,52,52,43,51,55,42,46,56,56,42,46,56,54,49,51,52,40,52,50,20,48,52,64,78,42,79,67,66,50,76,66,53,48,50,50,47,55,49,40,52,50,54,43,53,53,56,55,61,43,50,39,57,15,65,73,48,52,50,54,55,51,50,52,51,50,53,52,50,50,52,37,53,50,40,53,52,48,54,49,52,54,40,40,74,44,58,31,50,67,71,62,48,50,66,68,41,63,96,37,76,62,42,75,57,43,60,64,57,46,38,69,45,89,57,63,29,32,44,61,34,37,68,76,36,45,66,62,52,51,55,42,56,72,74,92

Sequence (218 aa):
LLREIIDLEATYAGPEAKQAPVVQRPDEENKPADDKSARSRSDDVTNVGGEGQSEEEDDEEDEANLSLAAMEAELKPGVMETLDFIADTYKKLRKLQDQKVESSLADADSLSSSQERRYKQLKGELITSVKSLSLNNARIETLVEQLYDINKRLVQNEGRLLRLAESYGVKRESFLKEYQGSELDTNWTERVATLSGKGWKEFSKNEARAIEDLRTEI

Organism: NCBI:txid984890

Foldseek 3Di:
DLVQWAPLCCCCPNPLVVVFDDQDDPDPPDDDDDDDDDDDDDDDDDDDDDDDPDDVVVVVVVVVVVVVVVSCVRRVVSLVVLVVVLVVLVVLLVVLVVQQLVCLLVVHDGDDPVSVVSNVVSVVVNVSSSVSRRTDVVVVVVVVVVVVVLVVQLVVLVVVLLVLQVVLVADSVNCCVLCPPCLSYPCSLVVQCPDPDGRSVVSSVVCVVVNVVSSVSD

Radius of gyration: 31.22 Å; Cα contacts (8 Å, |Δi|>4): 143; chains: 1; bounding box: 64×41×98 Å

Nearest PDB structures (foldseek):
  5yix-assembly1_A  TM=8.884E-01  e=2.274E-09  Caulobacter vibrioides NA1000
  7ye2-assembly1_F  TM=8.367E-01  e=1.088E-07  Caulobacter vibrioides NA1000
  7mkd-assembly1_L  TM=6.957E-01  e=2.886E-01  Escherichia coli

Secondary structure (DSSP, 8-state):
-GGGTB-HHHHHHSTTTTTS---------------------------------SSHHHHHHHHHHHHHHHHHHHHHHHHHHHHHHHHHHHHHHHHHHHHHHHHHHTT---S-HHHHHHHHHHHHHHHHHHHTT-B-HHHHHHHHHHHHHHHHHHHHHHHHHHHHHHHTT--HHHHHHHHTT-TT-TTHHHHHHT--STTHHHHHHHSHHHHHHHHH--

pLDDT: mean 78.01, std 20.5, range [29.56, 97.06]